Protein AF-0000000075437329 (afdb_homodimer)

Sequence (362 aa):
MATDFGVIGLGIIGYGIASNLRKKIPASSTLHVLDLDQAIIQRQIAKIAHNYITLANNLVATEGMAIGLKYGIDKKALFKCIREGTANSWVMGLEQPVPGLVPEAPSSNKYKRAFAPALSVKDLTIGIEAAKKVGIAPTAGEAAIKAFREVDADPRTHDLDHTSLWLHVYGNLDEWAQENLMATDFGVIGLGIIGYGIASNLRKKIPASSTLHVLDLDQAIIQRQIAKIAHNYITLANNLVATEGMAIGLKYGIDKKALFKCIREGTANSWVMGLEQPVPGLVPEAPSSNKYKRAFAPALSVKDLTIGIEAAKKVGIAPTAGEAAIKAFREVDADPRTHDLDHTSLWLHVYGNLDEWAQENL

Organism: Fusarium oxysporum f. sp. cubense (strain race 4) (NCBI:txid2502994)

Structure (mmCIF, N/CA/C/O backbone):
data_AF-0000000075437329-model_v1
#
loop_
_entity.id
_entity.type
_entity.pdbx_description
1 polymer 'Putative 3-hydroxyisobutyrate dehydrogenase, mitochondrial'
#
loop_
_atom_site.group_PDB
_atom_site.id
_atom_site.type_symbol
_atom_site.label_atom_id
_atom_site.label_alt_id
_atom_site.label_comp_id
_atom_site.label_asym_id
_atom_site.label_entity_id
_atom_site.label_seq_id
_atom_site.pdbx_PDB_ins_code
_atom_site.Cartn_x
_atom_site.Cartn_y
_atom_site.Cartn_z
_atom_site.occupancy
_atom_site.B_iso_or_equiv
_atom_site.auth_seq_id
_atom_site.auth_comp_id
_atom_site.auth_asym_id
_atom_site.auth_atom_id
_atom_site.pdbx_PDB_model_num
ATOM 1 N N . MET A 1 1 ? 30.875 10.5 -0.833 1 20.05 1 MET A N 1
ATOM 2 C CA . MET A 1 1 ? 30.641 10.969 0.531 1 20.05 1 MET A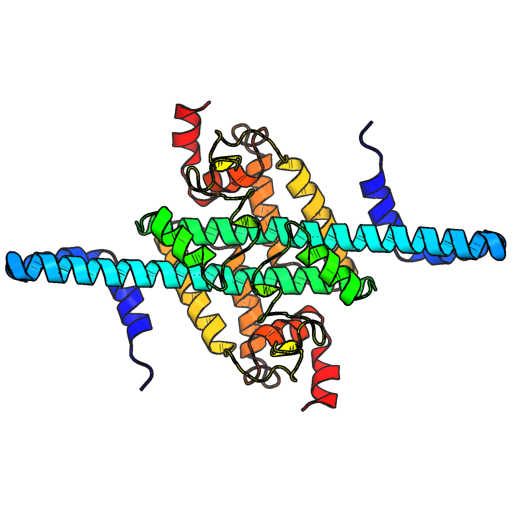 CA 1
ATOM 3 C C . MET A 1 1 ? 29.156 11.258 0.761 1 20.05 1 MET A C 1
ATOM 5 O O . MET A 1 1 ? 28.594 12.18 0.17 1 20.05 1 MET A O 1
ATOM 9 N N . ALA A 1 2 ? 28.328 10.344 0.72 1 25.73 2 ALA A N 1
ATOM 10 C CA . ALA A 1 2 ? 26.891 10.188 0.897 1 25.73 2 ALA A CA 1
ATOM 11 C C . ALA A 1 2 ? 26.406 10.945 2.127 1 25.73 2 ALA A C 1
ATOM 13 O O . ALA A 1 2 ? 26.75 10.602 3.258 1 25.73 2 ALA A O 1
ATOM 14 N N . THR A 1 3 ? 26.406 12.297 2.18 1 27.22 3 THR A N 1
ATOM 15 C CA . THR A 1 3 ? 26.172 13.383 3.125 1 27.22 3 THR A CA 1
ATOM 16 C C . THR A 1 3 ? 25.031 13.039 4.078 1 27.22 3 THR A C 1
ATOM 18 O O . THR A 1 3 ? 24.172 12.219 3.754 1 27.22 3 THR A O 1
ATOM 21 N N . ASP A 1 4 ? 25.172 13.352 5.492 1 28.67 4 ASP A N 1
ATOM 22 C CA . ASP A 1 4 ? 24.516 13.477 6.793 1 28.67 4 ASP A CA 1
ATOM 23 C C . ASP A 1 4 ? 23.109 14.031 6.652 1 28.67 4 ASP A C 1
ATOM 25 O O . ASP A 1 4 ? 22.578 14.641 7.59 1 28.67 4 ASP A O 1
ATOM 29 N N . PHE A 1 5 ? 22.688 14.25 5.508 1 31.58 5 PHE A N 1
ATOM 30 C CA . PHE A 1 5 ? 21.391 14.883 5.328 1 31.58 5 PHE A CA 1
ATOM 31 C C . PHE A 1 5 ? 20.281 14.039 5.945 1 31.58 5 PHE A C 1
ATOM 33 O O . PHE A 1 5 ? 19.172 14.531 6.188 1 31.58 5 PHE A O 1
ATOM 40 N N . GLY A 1 6 ? 20.438 12.781 6.09 1 35.16 6 GLY A N 1
ATOM 41 C CA . GLY A 1 6 ? 19.406 11.953 6.699 1 35.16 6 GLY A CA 1
ATOM 42 C C . GLY A 1 6 ? 19.141 12.312 8.148 1 35.16 6 GLY A C 1
ATOM 43 O O . GLY A 1 6 ? 17.984 12.414 8.562 1 35.16 6 GLY A O 1
ATOM 44 N N . VAL A 1 7 ? 20.219 12.367 9.008 1 35.34 7 VAL A N 1
ATOM 45 C CA . VAL A 1 7 ? 20.188 12.758 10.414 1 35.34 7 VAL A CA 1
ATOM 46 C C . VAL A 1 7 ? 19.844 14.242 10.531 1 35.34 7 VAL A C 1
ATOM 48 O O . VAL A 1 7 ? 19.078 14.641 11.414 1 35.34 7 VAL A O 1
ATOM 51 N N . ILE A 1 8 ? 20.453 15.055 9.703 1 34.72 8 ILE A N 1
ATOM 52 C CA . ILE A 1 8 ? 20.234 16.5 9.75 1 34.72 8 ILE A CA 1
ATOM 53 C C . ILE A 1 8 ? 18.766 16.797 9.398 1 34.72 8 ILE A C 1
ATOM 55 O O . ILE A 1 8 ? 18.125 17.625 10.047 1 34.72 8 ILE A O 1
ATOM 59 N N . GLY A 1 9 ? 18.281 16.062 8.461 1 37.78 9 GLY A N 1
ATOM 60 C CA . GLY A 1 9 ? 16.922 16.312 8.031 1 37.78 9 GLY A CA 1
ATOM 61 C C . GLY A 1 9 ? 15.891 15.961 9.094 1 37.78 9 GLY A C 1
ATOM 62 O O . GLY A 1 9 ? 14.953 16.719 9.328 1 37.78 9 GLY A O 1
ATOM 63 N N . LEU A 1 10 ? 16.062 14.703 9.648 1 42.12 10 LEU A N 1
ATOM 64 C CA . LEU A 1 10 ? 15.188 14.414 10.781 1 42.12 10 LEU A CA 1
ATOM 65 C C . LEU A 1 10 ? 15.477 15.352 11.953 1 42.12 10 LEU A C 1
ATOM 67 O O . LEU A 1 10 ? 14.562 15.719 12.695 1 42.12 10 LEU A O 1
ATOM 71 N N . GLY A 1 11 ? 16.672 15.609 12.281 1 38.38 11 GLY A N 1
ATOM 72 C CA . GLY A 1 11 ? 17.031 16.641 13.242 1 38.38 11 GLY A CA 1
ATOM 73 C C . GLY A 1 11 ? 16.438 18 12.922 1 38.38 11 GLY A C 1
ATOM 74 O O . GLY A 1 11 ? 15.984 18.703 13.812 1 38.38 11 GLY A O 1
ATOM 75 N N . ILE A 1 12 ? 16.516 18.391 11.719 1 40 12 ILE A N 1
ATOM 76 C CA . ILE A 1 12 ? 15.938 19.672 11.305 1 40 12 ILE A CA 1
ATOM 77 C C . ILE A 1 12 ? 14.414 19.609 11.359 1 40 12 ILE A C 1
ATOM 79 O O . ILE A 1 12 ? 13.75 20.578 11.719 1 40 12 ILE A O 1
ATOM 83 N N . ILE A 1 13 ? 13.828 18.562 10.867 1 40.16 13 ILE A N 1
ATOM 84 C CA . ILE A 1 13 ? 12.383 18.438 10.977 1 40.16 13 ILE A CA 1
ATOM 85 C C . ILE A 1 13 ? 11.977 18.406 12.453 1 40.16 13 ILE A C 1
ATOM 87 O O . ILE A 1 13 ? 10.789 18.453 12.773 1 40.16 13 ILE A O 1
ATOM 91 N N . GLY A 1 14 ? 12.773 18 13.328 1 37.19 14 GLY A N 1
ATOM 92 C CA . GLY A 1 14 ? 12.375 18.281 14.695 1 37.19 14 GLY A CA 1
ATOM 93 C C . GLY A 1 14 ? 12.055 19.75 14.93 1 37.19 14 GLY A C 1
ATOM 94 O O . GLY A 1 14 ? 12.5 20.625 14.18 1 37.19 14 GLY A O 1
ATOM 95 N N . TYR A 1 15 ? 11.078 20.094 15.836 1 35.06 15 TYR A N 1
ATOM 96 C CA . TYR A 1 15 ? 10.461 21.359 16.203 1 35.06 15 TYR A CA 1
ATOM 97 C C . TYR A 1 15 ? 11.484 22.484 16.188 1 35.06 15 TYR A C 1
ATOM 99 O O . TYR A 1 15 ? 11.203 23.578 15.703 1 35.06 15 TYR A O 1
ATOM 107 N N . GLY A 1 16 ? 12.398 22.359 17.109 1 34.28 16 GLY A N 1
ATOM 108 C CA . GLY A 1 16 ? 12.992 23.5 17.797 1 34.28 16 GLY A CA 1
ATOM 109 C C . GLY A 1 16 ? 13.93 24.297 16.906 1 34.28 16 GLY A C 1
ATOM 110 O O . GLY A 1 16 ? 14.453 25.328 17.328 1 34.28 16 GLY A O 1
ATOM 111 N N . ILE A 1 17 ? 14.422 23.688 15.93 1 38.78 17 ILE A N 1
ATOM 112 C CA . ILE A 1 17 ? 15.484 24.484 15.344 1 38.78 17 ILE A CA 1
ATOM 113 C C . ILE A 1 17 ? 14.875 25.594 14.492 1 38.78 17 ILE A C 1
ATOM 115 O O . ILE A 1 17 ? 15.43 26.703 14.414 1 38.78 17 ILE A O 1
ATOM 119 N N . ALA A 1 18 ? 13.805 25.328 13.875 1 38.81 18 ALA A N 1
ATOM 120 C CA . ALA A 1 18 ? 13.281 26.469 13.117 1 38.81 18 ALA A CA 1
ATOM 121 C C . ALA A 1 18 ? 13.016 27.656 14.031 1 38.81 18 ALA A C 1
ATOM 123 O O . ALA A 1 18 ? 13.25 28.797 13.648 1 38.81 18 ALA A O 1
ATOM 124 N N . SER A 1 19 ? 12.531 27.328 15.219 1 39.53 19 SER A N 1
ATOM 125 C CA . SER A 1 19 ? 12.305 28.469 16.109 1 39.53 19 SER A CA 1
ATOM 126 C C . SER A 1 19 ? 13.617 29.141 16.5 1 39.53 19 SER A C 1
ATOM 128 O O . SER A 1 19 ? 13.68 30.359 16.609 1 39.53 19 SER A O 1
ATOM 130 N N . ASN A 1 20 ? 14.562 28.281 16.75 1 39.16 20 ASN A N 1
ATOM 131 C CA . ASN A 1 20 ? 15.766 28.891 17.297 1 39.16 20 ASN A CA 1
ATOM 132 C C . ASN A 1 20 ? 16.578 29.594 16.203 1 39.16 20 ASN A C 1
ATOM 134 O O . ASN A 1 20 ? 17.359 30.5 16.5 1 39.16 20 ASN A O 1
ATOM 138 N N . LEU A 1 21 ? 16.469 29.109 15.023 1 40.34 21 LEU A N 1
ATOM 139 C CA . LEU A 1 21 ? 17.281 29.75 13.984 1 40.34 21 LEU A CA 1
ATOM 140 C C . LEU A 1 21 ? 16.688 31.109 13.602 1 40.34 21 LEU A C 1
ATOM 142 O O . LEU A 1 21 ? 17.391 31.969 13.062 1 40.34 21 LEU A O 1
ATOM 146 N N . ARG A 1 22 ? 15.414 31.266 13.812 1 41.28 22 ARG A N 1
ATOM 147 C CA . ARG A 1 22 ? 14.852 32.594 13.523 1 41.28 22 ARG A CA 1
ATOM 148 C C . ARG A 1 22 ? 15.531 33.656 14.352 1 41.28 22 ARG A C 1
ATOM 150 O O . ARG A 1 22 ? 15.484 34.844 14.008 1 41.28 22 ARG A O 1
ATOM 157 N N . LYS A 1 23 ? 15.914 33.25 15.508 1 40.78 23 LYS A N 1
ATOM 158 C CA . LYS A 1 23 ? 16.312 34.344 16.375 1 40.78 23 LYS A CA 1
ATOM 159 C C . LYS A 1 23 ? 17.625 34.969 15.914 1 40.78 23 LYS A C 1
ATOM 161 O O . LYS A 1 23 ? 17.969 36.062 16.344 1 40.78 23 LYS A O 1
ATOM 166 N N . LYS A 1 24 ? 18.531 34.219 15.344 1 41.09 24 LYS A N 1
ATOM 167 C CA . LYS A 1 24 ? 19.859 34.844 15.32 1 41.09 24 LYS A CA 1
ATOM 168 C C . LYS A 1 24 ? 20.125 35.5 13.969 1 41.09 24 LYS A C 1
ATOM 170 O O . LYS A 1 24 ? 21.188 36.062 13.758 1 41.09 24 LYS A O 1
ATOM 175 N N . ILE A 1 25 ? 19.344 35.156 12.844 1 43.28 25 ILE A N 1
ATOM 176 C CA . ILE A 1 25 ? 19.844 35.75 11.609 1 43.28 25 ILE A CA 1
ATOM 177 C C . ILE A 1 25 ? 19.219 37.125 11.414 1 43.28 25 ILE A C 1
ATOM 179 O O . ILE A 1 25 ? 18.016 37.312 11.664 1 43.28 25 ILE A O 1
ATOM 183 N N . PRO A 1 26 ? 19.875 38.094 11.055 1 45.03 26 PRO A N 1
ATOM 184 C CA . PRO A 1 26 ? 19.344 39.406 10.75 1 45.03 26 PRO A CA 1
ATOM 185 C C . PRO A 1 26 ? 18.141 39.375 9.805 1 45.03 26 PRO A C 1
ATOM 187 O O . PRO A 1 26 ? 18.047 38.469 8.984 1 45.03 26 PRO A O 1
ATOM 190 N N . ALA A 1 27 ? 17.188 40.344 9.938 1 45.75 27 ALA A N 1
ATOM 191 C CA . ALA A 1 27 ? 15.812 40.406 9.484 1 45.75 27 ALA A CA 1
ATOM 192 C C . ALA A 1 27 ? 15.703 40.062 7.996 1 45.75 27 ALA A C 1
ATOM 194 O O . ALA A 1 27 ? 14.828 39.281 7.59 1 45.75 27 ALA A O 1
ATOM 195 N N . SER A 1 28 ? 16.359 40.75 7.062 1 49.06 28 SER A N 1
ATOM 196 C CA . SER A 1 28 ? 16.203 40.625 5.621 1 49.06 28 SER A CA 1
ATOM 197 C C . SER A 1 28 ? 16.688 39.25 5.137 1 49.06 28 SER A C 1
ATOM 199 O O . SER A 1 28 ? 16.047 38.625 4.301 1 49.06 28 SER A O 1
ATOM 201 N N . SER A 1 29 ? 17.891 38.969 5.438 1 44.31 29 SER A N 1
ATOM 202 C CA . SER A 1 29 ? 18.5 37.688 5.09 1 44.31 29 SER A CA 1
ATOM 203 C C . SER A 1 29 ? 17.812 36.531 5.82 1 44.31 29 SER A C 1
ATOM 205 O O . SER A 1 29 ? 17.75 35.406 5.309 1 44.31 29 SER A O 1
ATOM 207 N N . THR A 1 30 ? 17.203 36.969 6.883 1 43.59 30 THR A N 1
ATOM 208 C CA . THR A 1 30 ? 16.562 36 7.762 1 43.59 30 THR A CA 1
ATOM 209 C C . THR A 1 30 ? 15.305 35.438 7.117 1 43.59 30 THR A C 1
ATOM 211 O O . THR A 1 30 ? 15.062 34.219 7.176 1 43.59 30 THR A O 1
ATOM 214 N N . LEU A 1 31 ? 14.672 36.406 6.43 1 45.12 31 LEU A N 1
ATOM 215 C CA . LEU A 1 31 ? 13.422 35.938 5.832 1 45.12 31 LEU A CA 1
ATOM 216 C C . LEU A 1 31 ? 13.695 34.938 4.719 1 45.12 31 LEU A C 1
ATOM 218 O O . LEU A 1 31 ? 13 33.938 4.605 1 45.12 31 LEU A O 1
ATOM 222 N N . HIS A 1 32 ? 14.727 35.312 3.934 1 49.5 32 HIS A N 1
ATOM 223 C CA . HIS A 1 32 ? 15.055 34.406 2.82 1 49.5 32 HIS A CA 1
ATOM 224 C C . HIS A 1 32 ? 15.617 33.094 3.316 1 49.5 32 HIS A C 1
ATOM 226 O O . HIS A 1 32 ? 15.297 32.031 2.77 1 49.5 32 HIS A O 1
ATOM 232 N N . VAL A 1 33 ? 16.438 33.219 4.332 1 46.97 33 VAL A N 1
ATOM 233 C CA . VAL A 1 33 ? 17.031 32 4.895 1 46.97 33 VAL A CA 1
ATOM 234 C C . VAL A 1 33 ? 15.953 31.156 5.578 1 46.97 33 VAL A C 1
ATOM 236 O O . VAL A 1 33 ? 15.938 29.938 5.441 1 46.97 33 VAL A O 1
ATOM 239 N N . LEU A 1 34 ? 15.016 31.906 6.137 1 49.25 34 LEU A N 1
ATOM 240 C CA . LEU A 1 34 ? 13.906 31.219 6.777 1 49.25 34 LEU A CA 1
ATOM 241 C C . LEU A 1 34 ? 13.023 30.531 5.738 1 49.25 34 LEU A C 1
ATOM 243 O O . LEU A 1 34 ? 12.555 29.406 5.957 1 49.25 34 LEU A O 1
ATOM 247 N N . ASP A 1 35 ? 12.898 31.281 4.672 1 58.06 35 ASP A N 1
ATOM 248 C CA . ASP A 1 35 ? 12.094 30.719 3.59 1 58.06 35 ASP A CA 1
ATOM 249 C C . ASP A 1 35 ? 12.789 29.516 2.951 1 58.06 35 ASP A C 1
ATOM 251 O O . ASP A 1 35 ? 12.148 28.516 2.631 1 58.06 35 ASP A O 1
ATOM 255 N N . LEU A 1 36 ? 14.125 29.688 2.766 1 58.5 36 LEU A N 1
ATOM 256 C CA . LEU A 1 36 ? 14.891 28.578 2.197 1 58.5 36 LEU A CA 1
ATOM 257 C C . LEU A 1 36 ? 14.883 27.375 3.133 1 58.5 36 LEU A C 1
ATOM 259 O O . LEU A 1 36 ? 14.734 26.234 2.686 1 58.5 36 LEU A O 1
ATOM 263 N N . ASP A 1 37 ? 14.953 27.75 4.316 1 71.12 37 ASP A N 1
ATOM 264 C CA . ASP A 1 37 ? 14.961 26.672 5.312 1 71.12 37 ASP A CA 1
ATOM 265 C C . ASP A 1 37 ? 13.609 25.969 5.363 1 71.12 37 ASP A C 1
ATOM 267 O O . ASP A 1 37 ? 13.547 24.734 5.445 1 71.12 37 ASP A O 1
ATOM 271 N N . GLN A 1 38 ? 12.633 26.859 5.152 1 75.62 38 GLN A N 1
ATOM 272 C CA . GLN A 1 38 ? 11.297 26.266 5.188 1 75.62 38 GLN A CA 1
ATOM 273 C C . GLN A 1 38 ? 11.055 25.375 3.973 1 75.62 38 GLN A C 1
ATOM 275 O O . GLN A 1 38 ? 10.422 24.328 4.086 1 75.62 38 GLN A O 1
ATOM 280 N N . ALA A 1 39 ? 11.586 25.797 2.9 1 80.62 39 ALA A N 1
ATOM 281 C CA . ALA A 1 39 ? 11.438 25.016 1.674 1 80.62 39 ALA A CA 1
ATOM 282 C C . ALA A 1 39 ? 12.18 23.688 1.774 1 80.62 39 ALA A C 1
ATOM 284 O O . ALA A 1 39 ? 11.688 22.656 1.32 1 80.62 39 ALA A O 1
ATOM 285 N N . ILE A 1 40 ? 13.32 23.766 2.361 1 83 40 ILE A N 1
ATOM 286 C CA . ILE A 1 40 ? 14.125 22.562 2.52 1 83 40 ILE A CA 1
ATOM 287 C C . ILE A 1 40 ? 13.43 21.594 3.477 1 83 40 ILE A C 1
ATOM 289 O O . ILE A 1 40 ? 13.391 20.391 3.225 1 83 40 ILE A O 1
ATOM 293 N N . ILE A 1 41 ? 12.859 22.141 4.484 1 84 41 ILE A N 1
ATOM 294 C CA . ILE A 1 41 ? 12.156 21.328 5.457 1 84 41 ILE A CA 1
ATOM 295 C C . ILE A 1 41 ? 10.945 20.656 4.801 1 84 41 ILE A C 1
ATOM 297 O O . ILE A 1 41 ? 10.734 19.453 4.957 1 84 41 ILE A O 1
ATOM 301 N N . GLN A 1 42 ? 10.25 21.406 4.055 1 89.06 42 GLN A N 1
ATOM 302 C CA . GLN A 1 42 ? 9.062 20.875 3.383 1 89.06 42 GLN A CA 1
ATOM 303 C C . GLN A 1 42 ? 9.438 19.797 2.383 1 89.06 42 GLN A C 1
ATOM 305 O O . GLN A 1 42 ? 8.719 18.797 2.242 1 89.06 42 GLN A O 1
ATOM 310 N N . ARG A 1 43 ? 10.508 19.984 1.771 1 90.5 43 ARG A N 1
ATOM 311 C CA . ARG A 1 43 ? 10.977 19 0.817 1 90.5 43 ARG A CA 1
ATOM 312 C C . ARG A 1 43 ? 11.359 17.703 1.525 1 90.5 43 ARG A C 1
ATOM 314 O O . ARG A 1 43 ? 11.109 16.609 1.011 1 90.5 43 ARG A O 1
ATOM 321 N N . GLN A 1 44 ? 11.953 17.844 2.648 1 93.31 44 GLN A N 1
ATOM 322 C CA . GLN A 1 44 ? 12.352 16.672 3.414 1 93.31 44 GLN A CA 1
ATOM 323 C C . GLN A 1 44 ? 11.125 15.906 3.908 1 93.31 44 GLN A C 1
ATOM 325 O O . GLN A 1 44 ? 11.109 14.672 3.877 1 93.31 44 GLN A O 1
ATOM 330 N N . ILE A 1 45 ? 10.164 16.609 4.332 1 94.75 45 ILE A N 1
ATOM 331 C CA . ILE A 1 45 ? 8.93 15.992 4.809 1 94.75 45 ILE A CA 1
ATOM 332 C C . ILE A 1 45 ? 8.242 15.258 3.66 1 94.75 45 ILE A C 1
ATOM 334 O O . ILE A 1 45 ? 7.766 14.133 3.83 1 94.75 45 ILE A O 1
ATOM 338 N N . ALA A 1 46 ? 8.234 15.922 2.535 1 96.88 46 ALA A N 1
ATOM 339 C CA . ALA A 1 46 ? 7.621 15.305 1.364 1 96.88 46 ALA A CA 1
ATOM 340 C C . ALA A 1 46 ? 8.336 14.008 0.988 1 96.88 46 ALA A C 1
ATOM 342 O O . ALA A 1 46 ? 7.695 13.016 0.637 1 96.88 46 ALA A O 1
ATOM 343 N N . LYS A 1 47 ? 9.625 14.078 1.105 1 96.81 47 LYS A N 1
ATOM 344 C CA . LYS A 1 47 ? 10.422 12.898 0.771 1 96.81 47 LYS A CA 1
ATOM 345 C C . LYS A 1 47 ? 10.148 11.758 1.748 1 96.81 47 LYS A C 1
ATOM 347 O O . LYS A 1 47 ? 10.047 10.602 1.343 1 96.81 47 LYS A O 1
ATOM 352 N N . ILE A 1 48 ? 10.062 12.062 2.982 1 97.81 48 ILE A N 1
ATOM 353 C CA . ILE A 1 48 ? 9.797 11.062 4.012 1 97.81 48 ILE A CA 1
ATOM 354 C C . ILE A 1 48 ? 8.453 10.391 3.742 1 97.81 48 ILE A C 1
ATOM 356 O O . ILE A 1 48 ? 8.359 9.156 3.717 1 97.81 48 ILE A O 1
ATOM 360 N N . ALA A 1 49 ? 7.438 11.18 3.51 1 98.56 49 ALA A N 1
ATOM 361 C CA . ALA A 1 49 ? 6.113 10.641 3.215 1 98.56 49 ALA A CA 1
ATOM 362 C C . ALA A 1 49 ? 6.125 9.828 1.926 1 98.56 49 ALA A C 1
ATOM 364 O O . ALA A 1 49 ? 5.551 8.734 1.87 1 98.56 49 ALA A O 1
ATOM 365 N N . HIS A 1 50 ? 6.809 10.367 0.952 1 98.38 50 HIS A N 1
ATOM 366 C CA . HIS A 1 50 ? 6.902 9.719 -0.351 1 98.38 50 HIS A CA 1
ATOM 367 C C . HIS A 1 50 ? 7.547 8.344 -0.235 1 98.38 50 HIS A C 1
ATOM 369 O O . HIS A 1 50 ? 7 7.352 -0.725 1 98.38 50 HIS A O 1
ATOM 375 N N . ASN A 1 51 ? 8.664 8.289 0.439 1 98.44 51 ASN A N 1
ATOM 376 C CA . ASN A 1 51 ? 9.383 7.023 0.564 1 98.44 51 ASN A CA 1
ATOM 377 C C . ASN A 1 51 ? 8.609 6.023 1.419 1 98.44 51 ASN A C 1
ATOM 379 O O . ASN A 1 51 ? 8.617 4.824 1.142 1 98.44 51 ASN A O 1
ATOM 383 N N . TYR A 1 52 ? 7.961 6.535 2.459 1 98.88 52 TYR A N 1
ATOM 384 C CA . TYR A 1 52 ? 7.094 5.699 3.283 1 98.88 52 TYR A CA 1
ATOM 385 C C . TYR A 1 52 ? 6.035 5.008 2.434 1 98.88 52 TYR A C 1
ATOM 387 O O . TYR A 1 52 ? 5.875 3.789 2.504 1 98.88 52 TYR A O 1
ATOM 395 N N . ILE A 1 53 ? 5.375 5.75 1.603 1 98.88 53 ILE A N 1
ATOM 396 C CA . ILE A 1 53 ? 4.285 5.227 0.786 1 98.88 53 ILE A CA 1
ATOM 397 C C . ILE A 1 53 ? 4.836 4.246 -0.245 1 98.88 53 ILE A C 1
ATOM 399 O O . ILE A 1 53 ? 4.285 3.16 -0.437 1 98.88 53 ILE A O 1
ATOM 403 N N . THR A 1 54 ? 5.941 4.605 -0.864 1 98.75 54 THR A N 1
ATOM 404 C CA . THR A 1 54 ? 6.52 3.77 -1.909 1 98.75 54 THR A CA 1
ATOM 405 C C . THR A 1 54 ? 6.859 2.385 -1.366 1 98.75 54 THR A C 1
ATOM 407 O O . THR A 1 54 ? 6.441 1.37 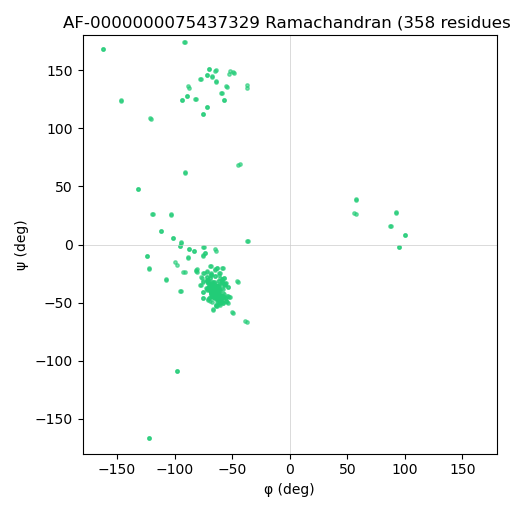-1.928 1 98.75 54 THR A O 1
ATOM 410 N N . LEU A 1 55 ? 7.527 2.348 -0.28 1 98.88 55 LEU A N 1
ATOM 411 C CA . LEU A 1 55 ? 8.055 1.088 0.233 1 98.88 55 LEU A CA 1
ATOM 412 C C . LEU A 1 55 ? 6.941 0.244 0.849 1 98.88 55 LEU A C 1
ATOM 414 O O . LEU A 1 55 ? 6.895 -0.972 0.646 1 98.88 55 LEU A O 1
ATOM 418 N N . ALA A 1 56 ? 6.047 0.897 1.563 1 98.94 56 ALA A N 1
ATOM 419 C CA . ALA A 1 56 ? 4.926 0.148 2.125 1 98.94 56 ALA A CA 1
ATOM 420 C C . ALA A 1 56 ? 4.02 -0.393 1.022 1 98.94 56 ALA A C 1
ATOM 422 O O . ALA A 1 56 ? 3.51 -1.511 1.123 1 98.94 56 ALA A O 1
ATOM 423 N N . ASN A 1 57 ? 3.846 0.356 -0.006 1 98.81 57 ASN A N 1
ATOM 424 C CA . ASN A 1 57 ? 3.029 -0.101 -1.126 1 98.81 57 ASN A CA 1
ATOM 425 C C . ASN A 1 57 ? 3.705 -1.239 -1.885 1 98.81 57 ASN A C 1
ATOM 427 O O . ASN A 1 57 ? 3.029 -2.082 -2.479 1 98.81 57 ASN A O 1
ATOM 431 N N . ASN A 1 58 ? 5.008 -1.276 -1.889 1 98.88 58 ASN A N 1
ATOM 432 C CA . ASN A 1 58 ? 5.684 -2.402 -2.527 1 98.88 58 ASN A CA 1
ATOM 433 C C . ASN A 1 58 ? 5.359 -3.719 -1.825 1 98.88 58 ASN A C 1
ATOM 435 O O . ASN A 1 58 ? 5.145 -4.738 -2.48 1 98.88 58 ASN A O 1
ATOM 439 N N . LEU A 1 59 ? 5.328 -3.664 -0.5 1 98.94 59 LEU A N 1
ATOM 440 C CA . LEU A 1 59 ? 4.91 -4.863 0.22 1 98.94 59 LEU A CA 1
ATOM 441 C C . LEU A 1 59 ? 3.488 -5.258 -0.166 1 98.94 59 LEU A C 1
ATOM 443 O O . LEU A 1 59 ? 3.211 -6.438 -0.407 1 98.94 59 LEU A O 1
ATOM 447 N N . VAL A 1 60 ? 2.584 -4.301 -0.242 1 98.94 60 VAL A N 1
ATOM 448 C CA . VAL A 1 60 ? 1.185 -4.531 -0.583 1 98.94 60 VAL A CA 1
ATOM 449 C C . VAL A 1 60 ? 1.091 -5.199 -1.953 1 98.94 60 VAL A C 1
ATOM 451 O O . VAL A 1 60 ? 0.428 -6.227 -2.105 1 98.94 60 VAL A O 1
ATOM 454 N N . ALA A 1 61 ? 1.762 -4.637 -2.918 1 98.88 61 ALA A N 1
ATOM 455 C CA . ALA A 1 61 ? 1.766 -5.168 -4.277 1 98.88 61 ALA A CA 1
ATOM 456 C C . ALA A 1 61 ? 2.334 -6.582 -4.312 1 98.88 61 ALA A C 1
ATOM 458 O O . ALA A 1 61 ? 1.783 -7.461 -4.98 1 98.88 61 ALA A O 1
ATOM 459 N N . THR A 1 62 ? 3.404 -6.773 -3.592 1 98.94 62 THR A N 1
ATOM 460 C CA . THR A 1 62 ? 4.082 -8.062 -3.564 1 98.94 62 THR A CA 1
ATOM 461 C C . THR A 1 62 ? 3.166 -9.141 -2.99 1 98.94 62 THR A C 1
ATOM 463 O O . THR A 1 62 ? 2.992 -10.203 -3.596 1 98.94 62 THR A O 1
ATOM 466 N N . GLU A 1 63 ? 2.547 -8.844 -1.828 1 98.94 63 GLU A N 1
ATOM 467 C CA . GLU A 1 63 ? 1.636 -9.805 -1.221 1 98.94 63 GLU A CA 1
ATOM 468 C C . GLU A 1 63 ? 0.443 -10.086 -2.131 1 98.94 63 GLU A C 1
ATOM 470 O O . GLU A 1 63 ? 0.069 -11.242 -2.332 1 98.94 63 GLU A O 1
ATOM 475 N N . GLY A 1 64 ? -0.144 -9.023 -2.693 1 98.88 64 GLY A N 1
ATOM 476 C CA . GLY A 1 64 ? -1.303 -9.203 -3.555 1 98.88 64 GLY A CA 1
ATOM 477 C C . GLY A 1 64 ? -1.014 -10.047 -4.781 1 98.88 64 GLY A C 1
ATOM 478 O O . GLY A 1 64 ? -1.769 -10.969 -5.098 1 98.88 64 GLY A O 1
ATOM 479 N N . MET A 1 65 ? 0.097 -9.766 -5.449 1 98.88 65 MET A N 1
ATOM 480 C CA . MET A 1 65 ? 0.482 -10.555 -6.617 1 98.88 65 MET A CA 1
ATOM 481 C C . MET A 1 65 ? 0.783 -12 -6.223 1 98.88 65 MET A C 1
ATOM 483 O O . MET A 1 65 ? 0.428 -12.93 -6.945 1 98.88 65 MET A O 1
ATOM 487 N N . ALA A 1 66 ? 1.396 -12.18 -5.098 1 98.88 66 ALA A N 1
ATOM 488 C CA . ALA A 1 66 ? 1.734 -13.523 -4.625 1 98.88 66 ALA A CA 1
ATOM 489 C C . ALA A 1 66 ? 0.475 -14.344 -4.367 1 98.88 66 ALA A C 1
ATOM 491 O O . ALA A 1 66 ? 0.418 -15.523 -4.707 1 98.88 66 ALA A O 1
ATOM 492 N N . ILE A 1 67 ? -0.51 -13.695 -3.729 1 98.56 67 ILE A N 1
ATOM 493 C CA . ILE A 1 67 ? -1.78 -14.367 -3.48 1 98.56 67 ILE A CA 1
ATOM 494 C C . ILE A 1 67 ? -2.342 -14.914 -4.793 1 98.56 67 ILE A C 1
ATOM 496 O O . ILE A 1 67 ? -2.639 -16.109 -4.898 1 98.56 67 ILE A O 1
ATOM 500 N N . GLY A 1 68 ? -2.41 -14.086 -5.824 1 98.12 68 GLY A N 1
ATOM 501 C CA . GLY A 1 68 ? -2.957 -14.508 -7.102 1 98.12 68 GLY A CA 1
ATOM 502 C C . GLY A 1 68 ? -2.158 -15.625 -7.754 1 98.12 68 GLY A C 1
ATOM 503 O O . GLY A 1 68 ? -2.723 -16.625 -8.18 1 98.12 68 GLY A O 1
ATOM 504 N N . LEU A 1 69 ? -0.898 -15.477 -7.762 1 98.25 69 LEU A N 1
ATOM 505 C CA . LEU A 1 69 ? -0.044 -16.406 -8.477 1 98.25 69 LEU A CA 1
ATOM 506 C C . LEU A 1 69 ? 0.002 -17.766 -7.77 1 98.25 69 LEU A C 1
ATOM 508 O O . LEU A 1 69 ? 0.115 -18.812 -8.414 1 98.25 69 LEU A O 1
ATOM 512 N N . LYS A 1 70 ? -0.129 -17.719 -6.422 1 98.12 70 LYS A N 1
ATOM 513 C CA . LYS A 1 70 ? -0.139 -18.984 -5.684 1 98.12 70 LYS A CA 1
ATOM 514 C C . LYS A 1 70 ? -1.399 -19.781 -5.988 1 98.12 70 LYS A C 1
ATOM 516 O O . LYS A 1 70 ? -1.393 -21.016 -5.906 1 98.12 70 LYS A O 1
ATOM 521 N N . TYR A 1 71 ? -2.416 -19.094 -6.355 1 95.56 71 TYR A N 1
ATOM 522 C CA . TYR A 1 71 ? -3.656 -19.766 -6.719 1 95.56 71 TYR A CA 1
ATOM 523 C C . TYR A 1 71 ? -3.652 -20.156 -8.195 1 95.56 71 TYR A C 1
ATOM 525 O O . TYR A 1 71 ? -4.637 -20.703 -8.695 1 95.56 71 TYR A O 1
ATOM 533 N N . GLY A 1 72 ? -2.635 -19.797 -8.953 1 94.38 72 GLY A N 1
ATOM 534 C CA . GLY A 1 72 ? -2.408 -20.375 -10.266 1 94.38 72 GLY A CA 1
ATOM 535 C C . GLY A 1 72 ? -2.877 -19.484 -11.398 1 94.38 72 GLY A C 1
ATOM 536 O O . GLY A 1 72 ? -2.883 -19.891 -12.562 1 94.38 72 GLY A O 1
ATOM 537 N N . ILE A 1 73 ? -3.229 -18.359 -11.078 1 95.12 73 ILE A N 1
ATOM 538 C CA . ILE A 1 73 ? -3.635 -17.453 -12.156 1 95.12 73 ILE A CA 1
ATOM 539 C C . ILE A 1 73 ? -2.428 -17.109 -13.016 1 95.12 73 ILE A C 1
ATOM 541 O O . ILE A 1 73 ? -1.304 -17.016 -12.516 1 95.12 73 ILE A O 1
ATOM 545 N N . ASP A 1 74 ? -2.699 -16.969 -14.336 1 95.56 74 ASP A N 1
ATOM 546 C CA . ASP A 1 74 ? -1.652 -16.5 -15.234 1 95.56 74 ASP A CA 1
ATOM 547 C C . ASP A 1 74 ? -1.146 -15.125 -14.82 1 95.56 74 ASP A C 1
ATOM 549 O O . ASP A 1 74 ? -1.94 -14.211 -14.578 1 95.56 74 ASP A O 1
ATOM 553 N N . LYS A 1 75 ? 0.168 -14.938 -14.719 1 97.69 75 LYS A N 1
ATOM 554 C CA . LYS A 1 75 ? 0.72 -13.703 -14.164 1 97.69 75 LYS A CA 1
ATOM 555 C C . LYS A 1 75 ? 0.411 -12.508 -15.062 1 97.69 75 LYS A C 1
ATOM 557 O O . LYS A 1 75 ? 0.18 -11.398 -14.57 1 97.69 75 LYS A O 1
ATOM 562 N N . LYS A 1 76 ? 0.333 -12.719 -16.406 1 97.75 76 LYS A N 1
ATOM 563 C CA . LYS A 1 76 ? 0.014 -11.617 -17.312 1 97.75 76 LYS A CA 1
ATOM 564 C C . LYS A 1 76 ? -1.449 -11.211 -17.188 1 97.75 76 LYS A C 1
ATOM 566 O O . LYS A 1 76 ? -1.775 -10.023 -17.266 1 97.75 76 LYS A O 1
ATOM 571 N N . ALA A 1 77 ? -2.277 -12.172 -17.031 1 96.44 77 ALA A N 1
ATOM 572 C CA . ALA A 1 77 ? -3.697 -11.883 -16.828 1 96.44 77 ALA A CA 1
ATOM 573 C C . ALA A 1 77 ? -3.932 -11.125 -15.531 1 96.44 77 ALA A C 1
ATOM 575 O O . ALA A 1 77 ? -4.699 -10.164 -15.492 1 96.44 77 ALA A O 1
ATOM 576 N N . LEU A 1 78 ? -3.293 -11.555 -14.469 1 97.88 78 LEU A N 1
ATOM 577 C CA . LEU A 1 78 ? -3.418 -10.859 -13.195 1 97.88 78 LEU A CA 1
ATOM 578 C C . LEU A 1 78 ? -2.883 -9.438 -13.297 1 97.88 78 LEU A C 1
ATOM 580 O O . LEU A 1 78 ? -3.521 -8.492 -12.828 1 97.88 78 LEU A O 1
ATOM 584 N N . PHE A 1 79 ? -1.749 -9.375 -13.93 1 98.69 79 PHE A N 1
ATOM 585 C CA . PHE A 1 79 ? -1.112 -8.078 -14.102 1 98.69 79 PHE A CA 1
ATOM 586 C C . PHE A 1 79 ? -2.033 -7.117 -14.852 1 98.69 79 PHE A C 1
ATOM 588 O O . PHE A 1 79 ? -2.182 -5.961 -14.461 1 98.69 79 PHE A O 1
ATOM 595 N N . LYS A 1 80 ? -2.635 -7.574 -15.883 1 97.5 80 LYS A N 1
ATOM 596 C CA . LYS A 1 80 ? -3.572 -6.762 -16.656 1 97.5 80 LYS A CA 1
ATOM 597 C C . LYS A 1 80 ? -4.75 -6.316 -15.797 1 97.5 80 LYS A C 1
ATOM 599 O O . LYS A 1 80 ? -5.148 -5.148 -15.836 1 97.5 80 LYS A O 1
ATOM 604 N N . CYS A 1 81 ? -5.301 -7.23 -15.055 1 97.25 81 CYS A N 1
ATOM 605 C CA . CYS A 1 81 ? -6.418 -6.918 -14.164 1 97.25 81 CYS A CA 1
ATOM 606 C C . CYS A 1 81 ? -6.035 -5.824 -13.172 1 97.25 81 CYS A C 1
ATOM 608 O O . CYS A 1 81 ? -6.793 -4.879 -12.961 1 97.25 81 CYS A O 1
ATOM 610 N N . ILE A 1 82 ? -4.867 -5.934 -12.578 1 98 82 ILE A N 1
ATOM 611 C CA . ILE A 1 82 ? -4.383 -4.988 -11.578 1 98 82 ILE A CA 1
ATOM 612 C C . ILE A 1 82 ? -4.168 -3.621 -12.219 1 98 82 ILE A C 1
ATOM 614 O O . ILE A 1 82 ? -4.633 -2.605 -11.703 1 98 82 ILE A O 1
ATOM 618 N N . ARG A 1 83 ? -3.543 -3.594 -13.352 1 96.75 83 ARG A N 1
ATOM 619 C CA . ARG A 1 83 ? -3.156 -2.348 -14 1 96.75 83 ARG A CA 1
ATOM 620 C C . ARG A 1 83 ? -4.383 -1.584 -14.492 1 96.75 83 ARG A C 1
ATOM 622 O O . ARG A 1 83 ? -4.363 -0.354 -14.57 1 96.75 83 ARG A O 1
ATOM 629 N N . GLU A 1 84 ? -5.449 -2.264 -14.734 1 96.19 84 GLU A N 1
ATOM 630 C CA . GLU A 1 84 ? -6.648 -1.636 -15.281 1 96.19 84 GLU A CA 1
ATOM 631 C C . GLU A 1 84 ? -7.629 -1.257 -14.18 1 96.19 84 GLU A C 1
ATOM 633 O O . GLU A 1 84 ? -8.672 -0.651 -14.445 1 96.19 84 GLU A O 1
ATOM 638 N N . GLY A 1 85 ? -7.254 -1.568 -12.953 1 95.81 85 GLY A N 1
ATOM 639 C CA . GLY A 1 85 ? -8.172 -1.327 -11.852 1 95.81 85 GLY A CA 1
ATOM 640 C C . GLY A 1 85 ? -7.594 -0.409 -10.789 1 95.81 85 GLY A C 1
ATOM 641 O O . GLY A 1 85 ? -6.559 0.222 -11 1 95.81 85 GLY A O 1
ATOM 642 N N . THR A 1 86 ? -8.305 -0.393 -9.602 1 96.5 86 THR A N 1
ATOM 643 C CA . THR A 1 86 ? -7.965 0.513 -8.508 1 96.5 86 THR A CA 1
ATOM 644 C C . THR A 1 86 ? -6.719 0.031 -7.773 1 96.5 86 THR A C 1
ATOM 646 O O . THR A 1 86 ? -6.133 0.773 -6.98 1 96.5 86 THR A O 1
ATOM 649 N N . ALA A 1 87 ? -6.305 -1.154 -8.102 1 98 87 ALA A N 1
ATOM 650 C CA . ALA A 1 87 ? -5.121 -1.712 -7.457 1 98 87 ALA A CA 1
ATOM 651 C C . ALA A 1 87 ? -3.844 -1.219 -8.133 1 98 87 ALA A C 1
ATOM 653 O O . ALA A 1 87 ? -2.738 -1.459 -7.637 1 98 87 ALA A O 1
ATOM 654 N N . ASN A 1 88 ? -4 -0.477 -9.234 1 97.75 88 ASN A N 1
ATOM 655 C CA . ASN A 1 88 ? -2.828 -0.029 -9.977 1 97.75 88 ASN A CA 1
ATOM 656 C C . ASN A 1 88 ? -2.049 1.035 -9.211 1 97.75 88 ASN A C 1
ATOM 658 O O . ASN A 1 88 ? -2.627 1.791 -8.43 1 97.75 88 ASN A O 1
ATOM 662 N N . SER A 1 89 ? -0.753 1.062 -9.461 1 98.06 89 SER A N 1
ATOM 663 C CA . SER A 1 89 ? 0.169 2.029 -8.875 1 98.06 8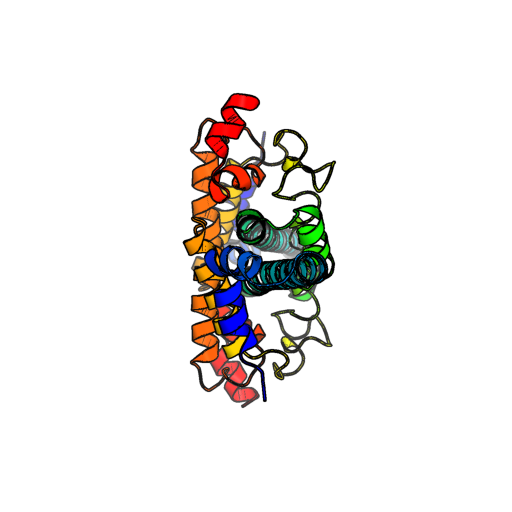9 SER A CA 1
ATOM 664 C C . SER A 1 89 ? 1.473 2.098 -9.664 1 98.06 89 SER A C 1
ATOM 666 O O . SER A 1 89 ? 1.709 1.276 -10.555 1 98.06 89 SER A O 1
ATOM 668 N N . TRP A 1 90 ? 2.227 3.078 -9.367 1 96.5 90 TRP A N 1
ATOM 669 C CA . TRP A 1 90 ? 3.545 3.201 -9.984 1 96.5 90 TRP A CA 1
ATOM 670 C C . TRP A 1 90 ? 4.398 1.973 -9.688 1 96.5 90 TRP A C 1
ATOM 672 O O . TRP A 1 90 ? 5.211 1.559 -10.516 1 96.5 90 TRP A O 1
ATOM 682 N N . VAL A 1 91 ? 4.227 1.341 -8.531 1 96.94 91 VAL A N 1
ATOM 683 C CA . VAL A 1 91 ? 4.984 0.166 -8.109 1 96.94 91 VAL A CA 1
ATOM 684 C C . VAL A 1 91 ? 4.797 -0.961 -9.117 1 96.94 91 VAL A C 1
ATOM 686 O O . VAL A 1 91 ? 5.711 -1.753 -9.352 1 96.94 91 VAL A O 1
ATOM 689 N N . MET A 1 92 ? 3.684 -1.015 -9.781 1 96.44 92 MET A N 1
ATOM 690 C CA . MET A 1 92 ? 3.373 -2.068 -10.742 1 96.44 92 MET A CA 1
ATOM 691 C C . MET A 1 92 ? 4.137 -1.86 -12.039 1 96.44 92 MET A C 1
ATOM 693 O O . MET A 1 92 ? 4.105 -2.715 -12.93 1 96.44 92 MET A O 1
ATOM 697 N N . GLY A 1 93 ? 4.898 -0.797 -12.133 1 95.38 93 GLY A N 1
ATOM 698 C CA . GLY A 1 93 ? 5.789 -0.521 -13.25 1 95.38 93 GLY A CA 1
ATOM 699 C C . GLY A 1 93 ? 7.227 -0.907 -12.977 1 95.38 93 GLY A C 1
ATOM 700 O O . GLY A 1 93 ? 7.523 -2.074 -12.703 1 95.38 93 GLY A O 1
ATOM 701 N N . LEU A 1 94 ? 8.078 0.082 -12.805 1 91.75 94 LEU A N 1
ATOM 702 C CA . LEU A 1 94 ? 9.516 -0.142 -12.695 1 91.75 94 LEU A CA 1
ATOM 703 C C . LEU A 1 94 ? 9.852 -0.854 -11.391 1 91.75 94 LEU A C 1
ATOM 705 O O . LEU A 1 94 ? 10.93 -1.438 -11.258 1 91.75 94 LEU A O 1
ATOM 709 N N . GLU A 1 95 ? 8.945 -0.825 -10.43 1 95.44 95 GLU A N 1
ATOM 710 C CA . GLU A 1 95 ? 9.172 -1.512 -9.164 1 95.44 95 GLU A CA 1
ATOM 711 C C . GLU A 1 95 ? 8.383 -2.816 -9.094 1 95.44 95 GLU A C 1
ATOM 713 O O . GLU A 1 95 ? 8.102 -3.322 -8.008 1 95.44 95 GLU A O 1
ATOM 718 N N . GLN A 1 96 ? 8.094 -3.361 -10.234 1 97.56 96 GLN A N 1
ATOM 719 C CA . GLN A 1 96 ? 7.332 -4.598 -10.359 1 97.56 96 GLN A CA 1
ATOM 720 C C . GLN A 1 96 ? 7.996 -5.738 -9.594 1 97.56 96 GLN A C 1
ATOM 722 O O . GLN A 1 96 ? 9.156 -6.062 -9.844 1 97.56 96 GLN A O 1
ATOM 727 N N . PRO A 1 97 ? 7.168 -6.363 -8.664 1 97.94 97 PRO A N 1
ATOM 728 C CA . PRO A 1 97 ? 7.781 -7.438 -7.879 1 97.94 97 PRO A CA 1
ATOM 729 C C . PRO A 1 97 ? 7.961 -8.727 -8.68 1 97.94 97 PRO A C 1
ATOM 731 O O . PRO A 1 97 ? 8.898 -9.484 -8.438 1 97.94 97 PRO A O 1
ATOM 734 N N . VAL A 1 98 ? 7.117 -9.047 -9.617 1 98.69 98 VAL A N 1
ATOM 735 C CA . VAL A 1 98 ? 7.047 -10.336 -10.305 1 98.69 98 VAL A CA 1
ATOM 736 C C . VAL A 1 98 ? 7.957 -10.312 -11.531 1 98.69 98 VAL A C 1
ATOM 738 O O . VAL A 1 98 ? 7.836 -9.438 -12.391 1 98.69 98 VAL A O 1
ATOM 741 N N . PRO A 1 99 ? 8.836 -11.305 -11.641 1 98.31 99 PRO A N 1
ATOM 742 C CA . PRO A 1 99 ? 9.727 -11.352 -12.805 1 98.31 99 PRO A CA 1
ATOM 743 C C . PRO A 1 99 ? 8.961 -11.539 -14.117 1 98.31 99 PRO A C 1
ATOM 745 O O . PRO A 1 99 ? 7.977 -12.273 -14.164 1 98.31 99 PRO A O 1
ATOM 748 N N . GLY A 1 100 ? 9.422 -10.812 -15.18 1 98.25 100 GLY A N 1
ATOM 749 C CA . GLY A 1 100 ? 8.969 -11.117 -16.531 1 98.25 100 GLY A CA 1
ATOM 750 C C . GLY A 1 100 ? 7.797 -10.266 -16.969 1 98.25 100 GLY A C 1
ATOM 751 O O . GLY A 1 100 ? 7.367 -10.336 -18.125 1 98.25 100 GLY A O 1
ATOM 752 N N . LEU A 1 101 ? 7.312 -9.414 -16.125 1 98.56 101 LEU A N 1
ATOM 753 C CA . LEU A 1 101 ? 6.129 -8.641 -16.469 1 98.56 101 LEU A CA 1
ATOM 754 C C . LEU A 1 101 ? 6.52 -7.277 -17.031 1 98.56 101 LEU A C 1
ATOM 756 O O . LEU A 1 101 ? 5.855 -6.758 -17.922 1 98.56 101 LEU A O 1
ATOM 760 N N . VAL A 1 102 ? 7.516 -6.664 -16.469 1 98.19 102 VAL A N 1
ATOM 761 C CA . VAL A 1 102 ? 8.062 -5.383 -16.891 1 98.19 102 VAL A CA 1
ATOM 762 C C . VAL A 1 102 ? 9.539 -5.547 -17.25 1 98.19 102 VAL A C 1
ATOM 764 O O . VAL A 1 102 ? 10.383 -5.707 -16.375 1 98.19 102 VAL A O 1
ATOM 767 N N . PRO A 1 103 ? 9.812 -5.492 -18.484 1 97.88 103 PRO A N 1
ATOM 768 C CA . PRO A 1 103 ? 11.164 -5.836 -18.953 1 97.88 103 PRO A CA 1
ATOM 769 C C . PRO A 1 103 ? 12.25 -5.016 -18.266 1 97.88 103 PRO A C 1
ATOM 771 O O . PRO A 1 103 ? 13.328 -5.539 -17.969 1 97.88 103 PRO A O 1
ATOM 774 N N . GLU A 1 104 ? 12.031 -3.764 -17.891 1 96.94 104 GLU A N 1
ATOM 775 C CA . GLU A 1 104 ? 13.047 -2.863 -17.359 1 96.94 104 GLU A CA 1
ATOM 776 C C . GLU A 1 104 ? 13.156 -2.996 -15.836 1 96.94 104 GLU A C 1
ATOM 778 O O . GLU A 1 104 ? 14.117 -2.512 -15.234 1 96.94 104 GLU A O 1
ATOM 783 N N . ALA A 1 105 ? 12.211 -3.686 -15.219 1 97.88 105 ALA A N 1
ATOM 784 C CA . ALA A 1 105 ? 12.195 -3.803 -13.766 1 97.88 105 ALA A CA 1
ATOM 785 C C . ALA A 1 105 ? 13.32 -4.711 -13.281 1 97.88 105 ALA A C 1
ATOM 787 O O . ALA A 1 105 ? 13.633 -5.719 -13.922 1 97.88 105 ALA A O 1
ATOM 788 N N . PRO A 1 106 ? 13.898 -4.422 -12.125 1 98.31 106 PRO A N 1
ATOM 789 C CA . PRO A 1 106 ? 14.922 -5.305 -11.555 1 98.31 106 PRO A CA 1
ATOM 790 C C . PRO A 1 106 ? 14.445 -6.75 -11.43 1 98.31 106 PRO A C 1
ATOM 792 O O . PRO A 1 106 ? 15.242 -7.68 -11.609 1 98.31 106 PRO A O 1
ATOM 795 N N . SER A 1 107 ? 13.18 -6.98 -11.109 1 98.38 107 SER A N 1
ATOM 796 C CA . SER A 1 107 ? 12.641 -8.328 -10.977 1 98.38 107 SER A CA 1
ATOM 797 C C . SER A 1 107 ? 12.828 -9.133 -12.258 1 98.38 107 SER A C 1
ATOM 799 O O . SER A 1 107 ? 12.969 -10.359 -12.219 1 98.38 107 SER A O 1
ATOM 801 N N . SER A 1 108 ? 12.859 -8.438 -13.406 1 98.31 108 SER A N 1
ATOM 802 C CA . SER A 1 108 ? 12.992 -9.102 -14.695 1 98.31 108 SER A CA 1
ATOM 803 C C . SER A 1 108 ? 14.453 -9.164 -15.141 1 98.31 108 SER A C 1
ATOM 805 O O . SER A 1 108 ? 14.758 -9.633 -16.234 1 98.31 108 SER A O 1
ATOM 807 N N . ASN A 1 109 ? 15.336 -8.695 -14.344 1 98.12 109 ASN A N 1
ATOM 808 C CA . ASN A 1 109 ? 16.766 -8.656 -14.609 1 98.12 109 ASN A CA 1
ATOM 809 C C . ASN A 1 109 ? 17.578 -9.188 -13.43 1 98.12 109 ASN A C 1
ATOM 811 O O . ASN A 1 109 ? 18.531 -8.555 -12.984 1 98.12 109 ASN A O 1
ATOM 815 N N . LYS A 1 110 ? 17.156 -10.32 -12.938 1 98 110 LYS A N 1
ATOM 816 C CA . LYS A 1 110 ? 17.812 -11.047 -11.844 1 98 110 LYS A CA 1
ATOM 817 C C . LYS A 1 110 ? 17.953 -10.164 -10.609 1 98 110 LYS A C 1
ATOM 819 O O . LYS A 1 110 ? 18.938 -10.25 -9.883 1 98 110 LYS A O 1
ATOM 824 N N . TYR A 1 111 ? 17.062 -9.164 -10.414 1 98.25 111 TYR A N 1
ATOM 825 C CA . TYR A 1 111 ? 17.016 -8.25 -9.281 1 98.25 111 TYR A CA 1
ATOM 826 C C . TYR A 1 111 ? 18.328 -7.492 -9.133 1 98.25 111 TYR A C 1
ATOM 828 O O . TYR A 1 111 ? 18.797 -7.262 -8.016 1 98.25 111 TYR A O 1
ATOM 836 N N . LYS A 1 112 ? 18.844 -7.145 -10.305 1 97.25 112 LYS A N 1
ATOM 837 C CA . LYS A 1 112 ? 20 -6.246 -10.25 1 97.25 112 LYS A CA 1
ATOM 838 C C . LYS A 1 112 ? 19.672 -4.984 -9.453 1 97.25 112 LYS A C 1
ATOM 840 O O . LYS A 1 112 ? 18.641 -4.352 -9.68 1 97.25 112 LYS A O 1
ATOM 845 N N . ARG A 1 113 ? 20.578 -4.582 -8.617 1 93.81 113 ARG A N 1
ATOM 846 C CA . ARG A 1 113 ? 20.281 -3.576 -7.602 1 93.81 113 ARG A CA 1
ATOM 847 C C . ARG A 1 113 ? 20.125 -2.195 -8.227 1 93.81 113 ARG A C 1
ATOM 849 O O . ARG A 1 113 ? 21.047 -1.688 -8.859 1 93.81 113 ARG A O 1
ATOM 856 N N . ALA A 1 114 ? 18.984 -1.682 -8.078 1 91.94 114 ALA A N 1
ATOM 857 C CA . ALA A 1 114 ? 18.719 -0.27 -8.336 1 91.94 114 ALA A CA 1
ATOM 858 C C . ALA A 1 114 ? 18.516 0.5 -7.039 1 91.94 114 ALA A C 1
ATOM 860 O O . ALA A 1 114 ? 18.875 1.674 -6.938 1 91.94 114 ALA A O 1
ATOM 861 N N . PHE A 1 115 ? 18.031 -0.155 -6.098 1 96.69 115 PHE A N 1
ATOM 862 C CA . PHE A 1 115 ? 17.75 0.385 -4.773 1 96.69 115 PHE A CA 1
ATOM 863 C C . PHE A 1 115 ? 17.953 -0.678 -3.701 1 96.69 115 PHE A C 1
ATOM 865 O O . PHE A 1 115 ? 17.281 -1.704 -3.697 1 96.69 115 PHE A O 1
ATOM 872 N N . ALA A 1 116 ? 18.828 -0.355 -2.742 1 96.81 116 ALA A N 1
ATOM 873 C CA . ALA A 1 116 ? 19.281 -1.362 -1.788 1 96.81 116 ALA A CA 1
ATOM 874 C C . ALA A 1 116 ? 18.234 -1.632 -0.723 1 96.81 116 ALA A C 1
ATOM 876 O O . ALA A 1 116 ? 17.562 -0.706 -0.252 1 96.81 116 ALA A O 1
ATOM 877 N N . PRO A 1 117 ? 18.109 -2.928 -0.314 1 98.62 117 PRO A N 1
ATOM 878 C CA . PRO A 1 117 ? 17.234 -3.232 0.823 1 98.62 117 PRO A CA 1
ATOM 879 C C . PRO A 1 117 ? 17.609 -2.441 2.076 1 98.62 117 PRO A C 1
ATOM 881 O O . PRO A 1 117 ? 16.719 -2.027 2.828 1 98.62 117 PRO A O 1
ATOM 884 N N . ALA A 1 118 ? 18.875 -2.182 2.309 1 98.5 118 ALA A N 1
ATOM 885 C CA . ALA A 1 118 ? 19.312 -1.418 3.471 1 98.5 118 ALA A CA 1
ATOM 886 C C . ALA A 1 118 ? 18.75 -0.003 3.447 1 98.5 118 ALA A C 1
ATOM 888 O O . ALA A 1 118 ? 18.422 0.562 4.496 1 98.5 118 ALA A O 1
ATOM 889 N N . LEU A 1 119 ? 18.656 0.582 2.283 1 98.06 119 LEU A N 1
ATOM 890 C CA . LEU A 1 119 ? 18.078 1.919 2.154 1 98.06 119 LEU A CA 1
ATOM 891 C C . LEU A 1 119 ? 16.578 1.894 2.393 1 98.06 119 LEU A C 1
ATOM 893 O O . LEU A 1 119 ? 16.016 2.855 2.918 1 98.06 119 LEU A O 1
ATOM 897 N N . SER A 1 120 ? 15.938 0.766 1.996 1 98.56 120 SER A N 1
ATOM 898 C CA . SER A 1 120 ? 14.516 0.597 2.307 1 98.56 120 SER A CA 1
ATOM 899 C C . SER A 1 120 ? 14.281 0.579 3.814 1 98.56 120 SER A C 1
ATOM 901 O O . SER A 1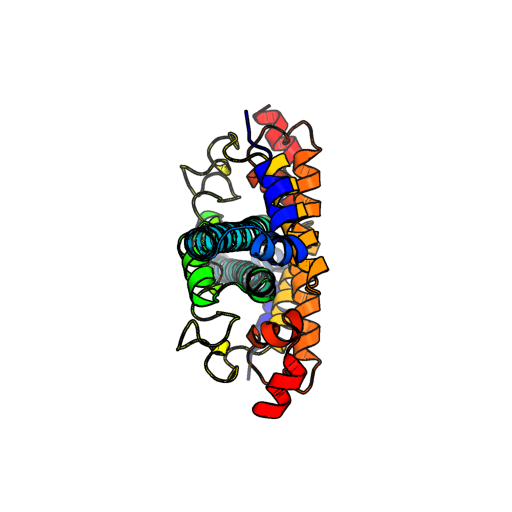 120 ? 13.367 1.238 4.312 1 98.56 120 SER A O 1
ATOM 903 N N . VAL A 1 121 ? 15.133 -0.153 4.508 1 98.81 121 VAL A N 1
ATOM 904 C CA . VAL A 1 121 ? 15.023 -0.235 5.961 1 98.81 121 VAL A CA 1
ATOM 905 C C . VAL A 1 121 ? 15.273 1.141 6.578 1 98.81 121 VAL A C 1
ATOM 907 O O . VAL A 1 121 ? 14.523 1.583 7.449 1 98.81 121 VAL A O 1
ATOM 910 N N . LYS A 1 122 ? 16.219 1.831 6.062 1 98.44 122 LYS A N 1
ATOM 911 C CA . LYS A 1 122 ? 16.547 3.168 6.555 1 98.44 122 LYS A CA 1
ATOM 912 C C . LYS A 1 122 ? 15.375 4.129 6.34 1 98.44 122 LYS A C 1
ATOM 914 O O . LYS A 1 122 ? 14.953 4.824 7.266 1 98.44 122 LYS A O 1
ATOM 919 N N . ASP A 1 123 ? 14.883 4.211 5.133 1 98.44 123 ASP A N 1
ATOM 920 C CA . ASP A 1 123 ? 13.82 5.148 4.789 1 98.44 123 ASP A CA 1
ATOM 921 C C . ASP A 1 123 ? 12.547 4.844 5.574 1 98.44 123 ASP A C 1
ATOM 923 O O . ASP A 1 123 ? 11.859 5.758 6.039 1 98.44 123 ASP A O 1
ATOM 927 N N . LEU A 1 124 ? 12.273 3.568 5.75 1 98.88 124 LEU A N 1
ATOM 928 C CA . LEU A 1 124 ? 11.102 3.203 6.531 1 98.88 124 LEU A CA 1
ATOM 929 C C . LEU A 1 124 ? 11.305 3.527 8.008 1 98.88 124 LEU A C 1
ATOM 931 O O . LEU A 1 124 ? 10.359 3.922 8.695 1 98.88 124 LEU A O 1
ATOM 935 N N . THR A 1 125 ? 12.5 3.293 8.484 1 98.88 125 THR A N 1
ATOM 936 C CA . THR A 1 125 ? 12.789 3.674 9.859 1 98.88 125 THR A CA 1
ATOM 937 C C . THR A 1 125 ? 12.508 5.156 10.086 1 98.88 125 THR A C 1
ATOM 939 O O . THR A 1 125 ? 11.836 5.531 11.047 1 98.88 125 THR A O 1
ATOM 942 N N . ILE A 1 126 ? 12.945 5.988 9.195 1 98.31 126 ILE A N 1
ATOM 943 C CA . ILE A 1 126 ? 12.734 7.434 9.273 1 98.31 126 ILE A CA 1
ATOM 944 C C . ILE A 1 126 ? 11.242 7.746 9.227 1 98.31 126 ILE A C 1
ATOM 946 O O . ILE A 1 126 ? 10.742 8.523 10.039 1 98.31 126 ILE A O 1
ATOM 950 N N . GLY A 1 127 ? 10.539 7.137 8.289 1 98.56 127 GLY A N 1
ATOM 951 C CA . GLY A 1 127 ? 9.109 7.371 8.148 1 98.56 127 GLY A CA 1
ATOM 952 C C . GLY A 1 127 ? 8.32 6.938 9.367 1 98.56 127 GLY A C 1
ATOM 953 O O . GLY A 1 127 ? 7.43 7.66 9.828 1 98.56 127 GLY A O 1
ATOM 954 N N . ILE A 1 128 ? 8.672 5.781 9.906 1 98.88 128 ILE A N 1
ATOM 955 C CA . ILE A 1 128 ? 7.969 5.227 11.062 1 98.88 128 ILE A CA 1
ATOM 956 C C . ILE A 1 128 ? 8.227 6.102 12.281 1 98.88 128 ILE A C 1
ATOM 958 O O . ILE A 1 128 ? 7.297 6.418 13.031 1 98.88 128 ILE A O 1
ATOM 962 N N . GLU A 1 129 ? 9.43 6.488 12.492 1 98.5 129 GLU A N 1
ATOM 963 C CA . GLU A 1 129 ? 9.75 7.371 13.609 1 98.5 129 GLU A CA 1
ATOM 964 C C . GLU A 1 129 ? 9.047 8.719 13.477 1 98.5 129 GLU A C 1
ATOM 966 O O . GLU A 1 129 ? 8.531 9.258 14.453 1 98.5 129 GLU A O 1
ATOM 971 N N . ALA A 1 130 ? 9.047 9.273 12.242 1 97.06 130 ALA A N 1
ATOM 972 C CA . ALA A 1 130 ? 8.336 10.523 11.992 1 97.06 130 ALA A CA 1
ATOM 973 C C . ALA A 1 130 ? 6.852 10.383 12.336 1 97.06 130 ALA A C 1
ATOM 975 O O . ALA A 1 130 ? 6.27 11.281 12.953 1 97.06 130 ALA A O 1
ATOM 976 N N . ALA A 1 131 ? 6.289 9.305 11.977 1 98.62 131 ALA A N 1
ATOM 977 C CA . ALA A 1 131 ? 4.875 9.055 12.258 1 98.62 131 ALA A CA 1
ATOM 978 C C . ALA A 1 131 ? 4.605 9.055 13.758 1 98.62 131 ALA A C 1
ATOM 980 O O . ALA A 1 131 ? 3.729 9.781 14.234 1 98.62 131 ALA A O 1
ATOM 981 N N . LYS A 1 132 ? 5.359 8.297 14.445 1 98.38 132 LYS A N 1
ATOM 982 C CA . LYS A 1 132 ? 5.156 8.141 15.883 1 98.38 132 LYS A CA 1
ATOM 983 C C . LYS A 1 132 ? 5.328 9.469 16.609 1 98.38 132 LYS A C 1
ATOM 985 O O . LYS A 1 132 ? 4.59 9.766 17.562 1 98.38 132 LYS A O 1
ATOM 990 N N . LYS A 1 133 ? 6.184 10.25 16.156 1 97.19 133 LYS A N 1
ATOM 991 C CA . LYS A 1 133 ? 6.469 11.531 16.781 1 97.19 133 LYS A CA 1
ATOM 992 C C . LYS A 1 133 ? 5.262 12.461 16.703 1 97.19 133 LYS A C 1
ATOM 994 O O . LYS A 1 133 ? 5.074 13.32 17.578 1 97.19 133 LYS A O 1
ATOM 999 N N . VAL A 1 134 ? 4.453 12.25 15.695 1 96.75 134 VAL A N 1
ATOM 1000 C CA . VAL A 1 134 ? 3.338 13.172 15.516 1 96.75 134 VAL A CA 1
ATOM 1001 C C . VAL A 1 134 ? 2.02 12.453 15.797 1 96.75 134 VAL A C 1
ATOM 1003 O O . VAL A 1 134 ? 0.955 12.906 15.375 1 96.75 134 VAL A O 1
ATOM 1006 N N . GLY A 1 135 ? 2.068 11.25 16.359 1 97.62 135 GLY A N 1
ATOM 1007 C CA . GLY A 1 135 ? 0.889 10.562 16.859 1 97.62 135 GLY A CA 1
ATOM 1008 C C . GLY A 1 135 ? 0.185 9.734 15.805 1 97.62 135 GLY A C 1
ATOM 1009 O O . GLY A 1 135 ? -0.991 9.398 15.953 1 97.62 135 GLY A O 1
ATOM 1010 N N . ILE A 1 136 ? 0.854 9.477 14.711 1 98.56 136 ILE A N 1
ATOM 1011 C CA . ILE A 1 136 ? 0.319 8.594 13.68 1 98.56 136 ILE A CA 1
ATOM 1012 C C . ILE A 1 136 ? 0.819 7.168 13.906 1 98.56 136 ILE A C 1
ATOM 1014 O O . ILE A 1 136 ? 2.018 6.949 14.094 1 98.56 136 ILE A O 1
ATOM 1018 N N . ALA A 1 137 ? -0.109 6.219 14.023 1 98.69 137 ALA A N 1
ATOM 1019 C CA . ALA A 1 137 ? 0.291 4.816 14.094 1 98.69 137 ALA A CA 1
ATOM 1020 C C . ALA A 1 137 ? 0.712 4.301 12.719 1 98.69 137 ALA A C 1
ATOM 1022 O O . ALA A 1 137 ? -0.116 4.184 11.812 1 98.69 137 ALA A O 1
ATOM 1023 N N . PRO A 1 138 ? 1.96 3.998 12.539 1 98.75 138 PRO A N 1
ATOM 1024 C CA . PRO A 1 138 ? 2.455 3.609 11.219 1 98.75 138 PRO A CA 1
ATOM 1025 C C . PRO A 1 138 ? 2.395 2.102 10.984 1 98.75 138 PRO A C 1
ATOM 1027 O O . PRO A 1 138 ? 3.408 1.484 10.648 1 98.75 138 PRO A O 1
ATOM 1030 N N . THR A 1 139 ? 1.225 1.542 11.008 1 98.94 139 THR A N 1
ATOM 1031 C CA . THR A 1 139 ? 1.078 0.09 11.023 1 98.94 139 THR A CA 1
ATOM 1032 C C . THR A 1 139 ? 1.47 -0.505 9.672 1 98.94 139 THR A C 1
ATOM 1034 O O . THR A 1 139 ? 2.049 -1.592 9.609 1 98.94 139 THR A O 1
ATOM 1037 N N . ALA A 1 140 ? 1.149 0.153 8.578 1 98.88 140 ALA A N 1
ATOM 1038 C CA . ALA A 1 140 ? 1.571 -0.324 7.262 1 98.88 140 ALA A CA 1
ATOM 1039 C C . ALA A 1 140 ? 3.092 -0.32 7.137 1 98.88 140 ALA A C 1
ATOM 1041 O O . ALA A 1 140 ? 3.682 -1.271 6.621 1 98.88 140 ALA A O 1
ATOM 1042 N N . GLY A 1 141 ? 3.686 0.817 7.613 1 98.94 141 GLY A N 1
ATOM 1043 C CA . GLY A 1 141 ? 5.137 0.903 7.602 1 98.94 141 GLY A CA 1
ATOM 1044 C C . GLY A 1 141 ? 5.805 -0.147 8.469 1 98.94 141 GLY A C 1
ATOM 1045 O O . GLY A 1 141 ? 6.867 -0.665 8.117 1 98.94 141 GLY A O 1
ATOM 1046 N N . GLU A 1 142 ? 5.184 -0.449 9.547 1 98.94 142 GLU A N 1
ATOM 1047 C CA . GLU A 1 142 ? 5.727 -1.458 10.453 1 98.94 142 GLU A CA 1
ATOM 1048 C C . GLU A 1 142 ? 5.691 -2.846 9.82 1 98.94 142 GLU A C 1
ATOM 1050 O O . GLU A 1 142 ? 6.617 -3.641 10 1 98.94 142 GLU A O 1
ATOM 1055 N N . ALA A 1 143 ? 4.656 -3.137 9.086 1 98.94 143 ALA A N 1
ATOM 1056 C CA . ALA A 1 143 ? 4.621 -4.391 8.344 1 98.94 143 ALA A CA 1
ATOM 1057 C C . ALA A 1 143 ? 5.703 -4.418 7.266 1 98.94 143 ALA A C 1
ATOM 1059 O O . ALA A 1 143 ? 6.41 -5.418 7.109 1 98.94 143 ALA A O 1
ATOM 1060 N N . ALA A 1 144 ? 5.859 -3.32 6.602 1 98.94 144 ALA A N 1
ATOM 1061 C CA . ALA A 1 144 ? 6.809 -3.242 5.496 1 98.94 144 ALA A CA 1
ATOM 1062 C C . ALA A 1 144 ? 8.242 -3.375 5.996 1 98.94 144 ALA A C 1
ATOM 1064 O O . ALA A 1 144 ? 9.039 -4.117 5.418 1 98.94 144 ALA A O 1
ATOM 1065 N N . ILE A 1 145 ? 8.539 -2.68 7.066 1 98.94 145 ILE A N 1
ATOM 1066 C CA . ILE A 1 145 ? 9.93 -2.664 7.504 1 98.94 145 ILE A CA 1
ATOM 1067 C C . ILE A 1 145 ? 10.336 -4.059 7.977 1 98.94 145 ILE A C 1
ATOM 1069 O O . ILE A 1 145 ? 11.484 -4.473 7.797 1 98.94 145 ILE A O 1
ATOM 1073 N N . LYS A 1 146 ? 9.445 -4.746 8.594 1 98.88 146 LYS A N 1
ATOM 1074 C CA . LYS A 1 146 ? 9.742 -6.121 9 1 98.88 146 LYS A CA 1
ATOM 1075 C C . LYS A 1 146 ? 10.109 -6.984 7.801 1 98.88 146 LYS A C 1
ATOM 1077 O O . LYS A 1 146 ? 11.062 -7.758 7.852 1 98.88 146 LYS A O 1
ATOM 1082 N N . ALA A 1 147 ? 9.383 -6.859 6.762 1 98.88 147 ALA A N 1
ATOM 1083 C CA . ALA A 1 147 ? 9.641 -7.625 5.543 1 98.88 147 ALA A CA 1
ATOM 1084 C C . ALA A 1 147 ? 10.977 -7.238 4.922 1 98.88 147 ALA A C 1
ATOM 1086 O O . ALA A 1 147 ? 11.766 -8.109 4.543 1 98.88 147 ALA A O 1
ATOM 1087 N N . PHE A 1 148 ? 11.242 -5.949 4.844 1 98.88 148 PHE A N 1
ATOM 1088 C CA . PHE A 1 148 ? 12.461 -5.5 4.191 1 98.88 148 PHE A CA 1
ATOM 1089 C C . PHE A 1 148 ? 13.68 -5.824 5.051 1 98.88 148 PHE A C 1
ATOM 1091 O O . PHE A 1 148 ? 14.781 -6.027 4.527 1 98.88 148 PHE A O 1
ATOM 1098 N N . ARG A 1 149 ? 13.5 -5.895 6.34 1 98.94 149 ARG A N 1
ATOM 1099 C CA . ARG A 1 149 ? 14.594 -6.316 7.211 1 98.94 149 ARG A CA 1
ATOM 1100 C C . ARG A 1 149 ? 15 -7.758 6.918 1 98.94 149 ARG A C 1
ATOM 1102 O O . ARG A 1 149 ? 16.172 -8.102 6.996 1 98.94 149 ARG A O 1
ATOM 1109 N N . GLU A 1 150 ? 14.055 -8.562 6.605 1 98.75 150 GLU A N 1
ATOM 1110 C CA . GLU A 1 150 ? 14.367 -9.938 6.219 1 98.75 150 GLU A CA 1
ATOM 1111 C C . GLU A 1 150 ? 15.188 -9.969 4.934 1 98.75 150 GLU A C 1
ATOM 1113 O O . GLU A 1 150 ? 16.156 -10.734 4.828 1 98.75 150 GLU A O 1
ATOM 1118 N N . VAL A 1 151 ? 14.789 -9.195 3.994 1 98.81 151 VAL A N 1
ATOM 1119 C CA . VAL A 1 151 ? 15.508 -9.117 2.727 1 98.81 151 VAL A CA 1
ATOM 1120 C C . VAL A 1 151 ? 16.938 -8.648 2.973 1 98.81 151 VAL A C 1
ATOM 1122 O O . VAL A 1 151 ? 17.891 -9.227 2.439 1 98.81 151 VAL A O 1
ATOM 1125 N N . ASP A 1 152 ? 17.062 -7.633 3.775 1 98.81 152 ASP A N 1
ATOM 1126 C CA . ASP A 1 152 ? 18.359 -7.016 4.043 1 98.81 152 ASP A CA 1
ATOM 1127 C C . ASP A 1 152 ? 19.266 -7.961 4.828 1 98.81 152 ASP A C 1
ATOM 1129 O O . ASP A 1 152 ? 20.484 -7.945 4.66 1 98.81 152 ASP A O 1
ATOM 1133 N N . ALA A 1 153 ? 18.734 -8.781 5.664 1 98.75 153 ALA A N 1
ATOM 1134 C CA . ALA A 1 153 ? 19.5 -9.648 6.551 1 98.75 153 ALA A CA 1
ATOM 1135 C C . ALA A 1 153 ? 19.984 -10.898 5.82 1 98.75 153 ALA A C 1
ATOM 1137 O O . ALA A 1 153 ? 20.938 -11.555 6.25 1 98.75 153 ALA A O 1
ATOM 1138 N N . ASP A 1 154 ? 19.328 -11.273 4.773 1 98.75 154 ASP A N 1
ATOM 1139 C CA . ASP A 1 154 ? 19.641 -12.5 4.047 1 98.75 154 ASP A CA 1
ATOM 1140 C C . ASP A 1 154 ? 20.812 -12.273 3.08 1 98.75 154 ASP A C 1
ATOM 1142 O O . ASP A 1 154 ? 20.719 -11.438 2.184 1 98.75 154 ASP A O 1
ATOM 1146 N N . PRO A 1 155 ? 21.859 -13.109 3.221 1 98.12 155 PRO A N 1
ATOM 1147 C CA . PRO A 1 155 ? 23.031 -12.922 2.352 1 98.12 155 PRO A CA 1
ATOM 1148 C C . PRO A 1 155 ? 22.703 -13.133 0.875 1 98.12 155 PRO A C 1
ATOM 1150 O O . PRO A 1 155 ? 23.422 -12.625 0.004 1 98.12 155 PRO A O 1
ATOM 1153 N N . ARG A 1 156 ? 21.656 -13.797 0.557 1 98.38 156 ARG A N 1
ATOM 1154 C CA . ARG A 1 156 ? 21.281 -14.086 -0.826 1 98.38 156 ARG A CA 1
ATOM 1155 C C . ARG A 1 156 ? 20.578 -12.891 -1.463 1 98.38 156 ARG A C 1
ATOM 1157 O O . ARG A 1 156 ? 20.516 -12.789 -2.689 1 98.38 156 ARG A O 1
ATOM 1164 N N . THR A 1 157 ? 20 -11.969 -0.611 1 98.62 157 THR A N 1
ATOM 1165 C CA . THR A 1 157 ? 19.188 -10.914 -1.197 1 98.62 157 THR A CA 1
ATOM 1166 C C . THR A 1 157 ? 19.703 -9.539 -0.776 1 98.62 157 THR A C 1
ATOM 1168 O O . THR A 1 157 ? 19.297 -8.516 -1.338 1 98.62 157 THR A O 1
ATOM 1171 N N . HIS A 1 158 ? 20.625 -9.406 0.17 1 98.25 158 HIS A N 1
ATOM 1172 C CA . HIS A 1 158 ? 21.125 -8.148 0.709 1 98.25 158 HIS A CA 1
ATOM 1173 C C . HIS A 1 158 ? 21.688 -7.262 -0.396 1 98.25 158 HIS A C 1
ATOM 1175 O O . HIS A 1 158 ? 21.562 -6.035 -0.331 1 98.25 158 HIS A O 1
ATOM 1181 N N . ASP A 1 159 ? 22.297 -7.91 -1.438 1 97.81 159 ASP A N 1
ATOM 1182 C CA . ASP A 1 159 ? 22.953 -7.145 -2.49 1 97.81 159 ASP A CA 1
ATOM 1183 C C . ASP A 1 159 ? 22.078 -7.055 -3.736 1 97.81 159 ASP A C 1
ATOM 1185 O O . ASP A 1 159 ? 22.516 -6.547 -4.773 1 97.81 159 ASP A O 1
ATOM 1189 N N . LEU A 1 160 ? 20.859 -7.543 -3.686 1 98.5 160 LEU A N 1
ATOM 1190 C CA . LEU A 1 160 ? 19.891 -7.422 -4.773 1 98.5 160 LEU A CA 1
ATOM 1191 C C . LEU A 1 160 ? 19.047 -6.168 -4.605 1 98.5 160 LEU A C 1
ATOM 1193 O O . LEU A 1 160 ? 19.234 -5.406 -3.654 1 98.5 160 LEU A O 1
ATOM 1197 N N . ASP A 1 161 ? 18.234 -5.891 -5.578 1 98.69 161 ASP A N 1
ATOM 1198 C CA . ASP A 1 161 ? 17.25 -4.812 -5.465 1 98.69 161 ASP A CA 1
ATOM 1199 C C . ASP A 1 161 ? 16.219 -5.121 -4.383 1 98.69 161 ASP A C 1
ATOM 1201 O O . ASP A 1 161 ? 15.859 -6.281 -4.172 1 98.69 161 ASP A O 1
ATOM 1205 N N . HIS A 1 162 ? 15.688 -4.035 -3.74 1 98.69 162 HIS A N 1
ATOM 1206 C CA . HIS A 1 162 ? 14.711 -4.223 -2.672 1 98.69 162 HIS A CA 1
ATOM 1207 C C . HIS A 1 162 ? 13.5 -5.004 -3.162 1 98.69 162 HIS A C 1
ATOM 1209 O O . HIS A 1 162 ? 12.828 -5.672 -2.375 1 98.69 162 HIS A O 1
ATOM 1215 N N . THR A 1 163 ? 13.227 -5.07 -4.457 1 98.75 163 THR A N 1
ATOM 1216 C CA . THR A 1 163 ? 12.07 -5.781 -4.996 1 98.75 163 THR A CA 1
ATOM 1217 C C . THR A 1 163 ? 12.289 -7.289 -4.926 1 98.75 163 THR A C 1
ATOM 1219 O O . THR A 1 163 ? 11.359 -8.062 -5.168 1 98.75 163 THR A O 1
ATOM 1222 N N . SER A 1 164 ? 13.508 -7.734 -4.551 1 98.88 164 SER A N 1
ATOM 1223 C CA . SER A 1 164 ? 13.711 -9.156 -4.273 1 98.88 164 SER A CA 1
ATOM 1224 C C . SER A 1 164 ? 12.883 -9.602 -3.07 1 98.88 164 SER A C 1
ATOM 1226 O O . SER A 1 164 ? 12.797 -10.797 -2.785 1 98.88 164 SER A O 1
ATOM 1228 N N . LEU A 1 165 ? 12.242 -8.625 -2.453 1 98.94 165 LEU A N 1
ATOM 1229 C CA . LEU A 1 165 ? 11.203 -8.914 -1.474 1 98.94 165 LEU A CA 1
ATOM 1230 C C . LEU A 1 165 ? 10.266 -10.008 -1.985 1 98.94 165 LEU A C 1
ATOM 1232 O O . LEU A 1 165 ? 9.773 -10.828 -1.206 1 98.94 165 LEU A O 1
ATOM 1236 N N . TRP A 1 166 ? 10.031 -10.102 -3.248 1 98.88 166 TRP A N 1
ATOM 1237 C CA . TRP A 1 166 ? 9.203 -11.102 -3.906 1 98.88 166 TRP A CA 1
ATOM 1238 C C . TRP A 1 166 ? 9.641 -12.516 -3.529 1 98.88 166 TRP A C 1
ATOM 1240 O O . TRP A 1 166 ? 8.812 -13.359 -3.197 1 98.88 166 TRP A O 1
ATOM 1250 N N . LEU A 1 167 ? 10.914 -12.711 -3.543 1 98.88 167 LEU A N 1
ATOM 1251 C CA . LEU A 1 167 ? 11.461 -14.047 -3.334 1 98.88 167 LEU A CA 1
ATOM 1252 C C . LEU A 1 167 ? 11.156 -14.547 -1.924 1 98.88 167 LEU A C 1
ATOM 1254 O O . LEU A 1 167 ? 10.914 -15.734 -1.719 1 98.88 167 LEU A O 1
ATOM 1258 N N . HIS A 1 168 ? 11.148 -13.609 -0.951 1 98.81 168 HIS A N 1
ATOM 1259 C CA . HIS A 1 168 ? 10.828 -13.938 0.433 1 98.81 168 HIS A CA 1
ATOM 1260 C C . HIS A 1 168 ? 9.328 -14.164 0.613 1 98.81 168 HIS A C 1
ATOM 1262 O O . HIS A 1 168 ? 8.914 -15.141 1.244 1 98.81 168 HIS A O 1
ATOM 1268 N N . VAL A 1 169 ? 8.523 -13.328 0.1 1 98.88 169 VAL A N 1
ATOM 1269 C CA . VAL A 1 169 ? 7.078 -13.359 0.289 1 98.88 169 VAL A CA 1
ATOM 1270 C C . VAL A 1 169 ? 6.484 -14.547 -0.466 1 98.88 169 VAL A C 1
ATOM 1272 O O . VAL A 1 169 ? 5.68 -15.305 0.085 1 98.88 169 VAL A O 1
ATOM 1275 N N . TYR A 1 170 ? 6.914 -14.688 -1.745 1 98.69 170 TYR A N 1
ATOM 1276 C CA . TYR A 1 170 ? 6.402 -15.766 -2.584 1 98.69 170 TYR A CA 1
ATOM 1277 C C . TYR A 1 170 ? 6.953 -17.109 -2.139 1 98.69 170 TYR A C 1
ATOM 1279 O O . TYR A 1 170 ? 6.32 -18.156 -2.344 1 98.69 170 TYR A O 1
ATOM 1287 N N . GLY A 1 171 ? 8.148 -17.125 -1.595 1 98.25 171 GLY A N 1
ATOM 1288 C CA . GLY A 1 171 ? 8.688 -18.328 -0.974 1 98.25 171 GLY A CA 1
ATOM 1289 C C . GLY A 1 171 ? 9.508 -19.188 -1.929 1 98.25 171 GLY A C 1
ATOM 1290 O O . GLY A 1 171 ? 9.578 -20.406 -1.775 1 98.25 171 GLY A O 1
ATOM 1291 N N . ASN A 1 172 ? 10.102 -18.547 -2.93 1 97.81 172 ASN A N 1
ATOM 1292 C CA . ASN A 1 172 ? 10.883 -19.328 -3.889 1 97.81 172 ASN A CA 1
ATOM 1293 C C . ASN A 1 172 ? 12.344 -18.891 -3.904 1 97.81 172 ASN A C 1
ATOM 1295 O O . ASN A 1 172 ? 13.016 -18.984 -4.934 1 97.81 172 ASN A O 1
ATOM 1299 N N . LEU A 1 173 ? 12.828 -18.344 -2.824 1 98.31 173 LEU A N 1
ATOM 1300 C CA . LEU A 1 173 ? 14.195 -17.844 -2.711 1 98.31 173 LEU A CA 1
ATOM 1301 C C . LEU A 1 173 ? 15.203 -18.969 -2.904 1 98.31 173 LEU A C 1
ATOM 1303 O O . LEU A 1 173 ? 16.203 -18.797 -3.602 1 98.31 173 LEU A O 1
ATOM 1307 N N . ASP A 1 174 ? 14.992 -20.125 -2.312 1 97.75 174 ASP A N 1
ATOM 1308 C CA . ASP A 1 174 ? 15.93 -21.25 -2.424 1 97.75 174 ASP A CA 1
ATOM 1309 C C . ASP A 1 174 ? 16.109 -21.672 -3.881 1 97.75 174 ASP A C 1
ATOM 1311 O O . ASP A 1 174 ? 17.234 -21.844 -4.352 1 97.75 174 ASP A O 1
ATOM 1315 N N . GLU A 1 175 ? 15.023 -21.844 -4.555 1 97.5 175 GLU A N 1
ATOM 1316 C CA . GLU A 1 175 ? 15.055 -22.234 -5.957 1 97.5 175 GLU A CA 1
ATOM 1317 C C . GLU A 1 175 ? 15.734 -21.172 -6.816 1 97.5 175 GLU A C 1
ATOM 1319 O O . GLU A 1 175 ? 16.547 -21.484 -7.676 1 97.5 175 GLU A O 1
ATOM 1324 N N . TRP A 1 176 ? 15.344 -19.969 -6.586 1 97.75 176 TRP A N 1
ATOM 1325 C CA . TRP A 1 176 ? 15.922 -18.859 -7.344 1 97.75 176 TRP A CA 1
ATOM 1326 C C . TRP A 1 176 ? 17.422 -18.781 -7.129 1 97.75 176 TRP A C 1
ATOM 1328 O O . TRP A 1 176 ? 18.188 -18.578 -8.078 1 97.75 176 TRP A O 1
ATOM 1338 N N . ALA A 1 177 ? 17.844 -18.875 -5.906 1 97.12 177 ALA A N 1
ATOM 1339 C CA . ALA A 1 177 ? 19.266 -18.781 -5.559 1 97.12 177 ALA A CA 1
ATOM 1340 C C . ALA A 1 177 ? 20.078 -19.891 -6.219 1 97.12 177 ALA A C 1
ATOM 1342 O O . ALA A 1 177 ? 21.203 -19.656 -6.66 1 97.12 177 ALA A O 1
ATOM 1343 N N . GLN A 1 178 ? 19.531 -21.047 -6.289 1 96.94 178 GLN A N 1
ATOM 1344 C CA . GLN A 1 178 ? 20.203 -22.172 -6.926 1 96.94 178 GLN A CA 1
ATOM 1345 C C . GLN A 1 178 ? 20.469 -21.906 -8.406 1 96.94 178 GLN A C 1
ATOM 1347 O O . GLN A 1 178 ? 21.5 -22.297 -8.953 1 96.94 178 GLN A O 1
ATOM 1352 N N . GLU A 1 179 ? 19.594 -21.156 -8.945 1 95.75 179 GLU A N 1
ATOM 1353 C CA . GLU A 1 179 ? 19.656 -20.938 -10.383 1 95.75 179 GLU A CA 1
ATOM 1354 C C . GLU A 1 179 ? 20.469 -19.688 -10.711 1 95.75 179 GLU A C 1
ATOM 1356 O O . GLU A 1 179 ? 21.016 -19.562 -11.812 1 95.75 179 GLU A O 1
ATOM 1361 N N . ASN A 1 180 ? 20.547 -18.828 -9.773 1 95.38 180 ASN A N 1
ATOM 1362 C CA . ASN A 1 180 ? 21.016 -17.5 -10.148 1 95.38 180 ASN A CA 1
ATOM 1363 C C . ASN A 1 180 ? 22.266 -17.109 -9.359 1 95.38 180 ASN A C 1
ATOM 1365 O O . ASN A 1 180 ? 22.938 -16.141 -9.703 1 95.38 180 ASN A O 1
ATOM 1369 N N . LEU A 1 181 ? 22.438 -17.781 -8.258 1 87.81 181 LEU A N 1
ATOM 1370 C CA . LEU A 1 181 ? 23.594 -17.453 -7.434 1 87.81 181 LEU A CA 1
ATOM 1371 C C . LEU A 1 181 ? 24.625 -18.578 -7.477 1 87.81 181 LEU A C 1
ATOM 1373 O O . LEU A 1 181 ? 24.266 -19.75 -7.68 1 87.81 181 LEU A O 1
ATOM 1377 N N . MET B 1 1 ? -31.016 -8.57 -4.191 1 20.03 1 MET B N 1
ATOM 1378 C CA . MET B 1 1 ? -30.609 -9.883 -3.707 1 20.03 1 MET B CA 1
ATOM 1379 C C . MET B 1 1 ? -29.125 -10.117 -3.967 1 20.03 1 MET B C 1
ATOM 1381 O O . MET B 1 1 ? -28.703 -10.18 -5.121 1 20.03 1 MET B O 1
ATOM 1385 N N . ALA B 1 2 ? -28.297 -9.461 -3.367 1 25.73 2 ALA B N 1
ATOM 1386 C CA . ALA B 1 2 ? -26.844 -9.422 -3.293 1 25.73 2 ALA B CA 1
ATOM 1387 C C . ALA B 1 2 ? -26.25 -10.82 -3.225 1 25.73 2 ALA B C 1
ATOM 1389 O O . ALA B 1 2 ? -26.453 -11.547 -2.246 1 25.73 2 ALA B O 1
ATOM 1390 N N . THR B 1 3 ? -26.266 -11.688 -4.266 1 27.33 3 THR B N 1
ATOM 1391 C CA . THR B 1 3 ? -25.922 -13.078 -4.543 1 27.33 3 THR B CA 1
ATOM 1392 C C . THR B 1 3 ? -24.656 -13.492 -3.785 1 27.33 3 THR B C 1
ATOM 1394 O O . THR B 1 3 ? -23.828 -12.641 -3.438 1 27.33 3 THR B O 1
ATOM 1397 N N . ASP B 1 4 ? -24.609 -14.758 -3.08 1 28.48 4 ASP B N 1
ATOM 1398 C CA . ASP B 1 4 ? -23.797 -15.766 -2.41 1 28.48 4 ASP B CA 1
ATOM 1399 C C . ASP B 1 4 ? -22.453 -15.938 -3.113 1 28.48 4 ASP B C 1
ATOM 1401 O O . ASP B 1 4 ? -21.859 -17.016 -3.064 1 28.48 4 ASP B O 1
ATOM 1405 N N . PHE B 1 5 ? -22.203 -15.211 -4.07 1 31.36 5 PHE B N 1
ATOM 1406 C CA . PHE B 1 5 ? -20.984 -15.406 -4.859 1 31.36 5 PHE B CA 1
ATOM 1407 C C . PHE B 1 5 ? -19.75 -15.227 -4 1 31.36 5 PHE B C 1
ATOM 1409 O O . PHE B 1 5 ? -18.656 -15.672 -4.375 1 31.36 5 PHE B O 1
ATOM 1416 N N . GLY B 1 6 ? -19.797 -14.531 -2.947 1 35.62 6 GLY B N 1
ATOM 1417 C CA . GLY B 1 6 ? -18.641 -14.367 -2.084 1 35.62 6 GLY B CA 1
ATOM 1418 C C . GLY B 1 6 ? -18.172 -15.664 -1.453 1 35.62 6 GLY B C 1
ATOM 1419 O O . GLY B 1 6 ? -16.969 -15.953 -1.429 1 35.62 6 GLY B O 1
ATOM 1420 N N . VAL B 1 7 ? -19.109 -16.422 -0.77 1 35.5 7 VAL B N 1
ATOM 1421 C CA . VAL B 1 7 ? -18.891 -17.734 -0.157 1 35.5 7 VAL B CA 1
ATOM 1422 C C . VAL B 1 7 ? -18.641 -18.781 -1.242 1 35.5 7 VAL B C 1
ATOM 1424 O O . VAL B 1 7 ? -17.781 -19.656 -1.085 1 35.5 7 VAL B O 1
ATOM 1427 N N . ILE B 1 8 ? -19.406 -18.75 -2.303 1 34.97 8 ILE B N 1
ATOM 1428 C CA . ILE B 1 8 ? -19.281 -19.703 -3.389 1 34.97 8 ILE B CA 1
ATOM 1429 C C . ILE B 1 8 ? -17.922 -19.531 -4.07 1 34.97 8 ILE B C 1
ATOM 1431 O O . ILE B 1 8 ? -17.234 -20.516 -4.363 1 34.97 8 ILE B O 1
ATOM 1435 N N . GLY B 1 9 ? -17.516 -18.312 -4.18 1 37.94 9 GLY B N 1
ATOM 1436 C CA . GLY B 1 9 ? -16.25 -18.078 -4.848 1 37.94 9 GLY B CA 1
ATOM 1437 C C . GLY B 1 9 ? -15.055 -18.562 -4.059 1 37.94 9 GLY B C 1
ATOM 1438 O O . GLY B 1 9 ? -14.148 -19.188 -4.617 1 37.94 9 GLY B O 1
ATOM 1439 N N . LEU B 1 10 ? -15.039 -18.172 -2.73 1 42.59 10 LEU B N 1
ATOM 1440 C CA . LEU B 1 10 ? -13.992 -18.766 -1.909 1 42.59 10 LEU B CA 1
ATOM 1441 C C . LEU B 1 10 ? -14.18 -20.281 -1.815 1 42.59 10 LEU B C 1
ATOM 1443 O O . LEU B 1 10 ? -13.203 -21.031 -1.708 1 42.59 10 LEU B O 1
ATOM 1447 N N . GLY B 1 11 ? -15.32 -20.781 -1.603 1 38.94 11 GLY B N 1
ATOM 1448 C CA . GLY B 1 11 ? -15.609 -22.203 -1.715 1 38.94 11 GLY B CA 1
ATOM 1449 C C . GLY B 1 11 ? -15.164 -22.797 -3.035 1 38.94 11 GLY B C 1
ATOM 1450 O O . GLY B 1 11 ? -14.633 -23.906 -3.07 1 38.94 11 GLY B O 1
ATOM 1451 N N . ILE B 1 12 ? -15.422 -22.156 -4.102 1 40.16 12 ILE B N 1
ATOM 1452 C CA . ILE B 1 12 ? -15.008 -22.641 -5.414 1 40.16 12 ILE B CA 1
ATOM 1453 C C . ILE B 1 12 ? -13.484 -22.531 -5.547 1 40.16 12 ILE B C 1
ATOM 1455 O O . ILE B 1 12 ? -12.844 -23.391 -6.137 1 40.16 12 ILE B O 1
ATOM 1459 N N . ILE B 1 13 ? -12.898 -21.422 -5.164 1 40.44 13 ILE B N 1
ATOM 1460 C CA . ILE B 1 13 ? -11.445 -21.312 -5.207 1 40.44 13 ILE B CA 1
ATOM 1461 C C . ILE B 1 13 ? -10.828 -22.375 -4.301 1 40.44 13 ILE B C 1
ATOM 1463 O O . ILE B 1 13 ? -9.609 -22.578 -4.312 1 40.44 13 ILE B O 1
ATOM 1467 N N . GLY B 1 14 ? -11.438 -22.797 -3.297 1 37.31 14 GLY B N 1
ATOM 1468 C CA . GLY B 1 14 ? -10.859 -23.984 -2.689 1 37.31 14 GLY B CA 1
ATOM 1469 C C . GLY B 1 14 ? -10.625 -25.109 -3.684 1 37.31 14 GLY B C 1
ATOM 1470 O O . GLY B 1 14 ? -11.227 -25.141 -4.758 1 37.31 14 GLY B O 1
ATOM 1471 N N . TYR B 1 15 ? -9.586 -25.984 -3.48 1 35.22 15 TYR B N 1
ATOM 1472 C CA . TYR B 1 15 ? -9.031 -27.062 -4.289 1 35.22 15 TYR B CA 1
ATOM 1473 C C . TYR B 1 15 ? -10.133 -27.828 -5 1 35.22 15 TYR B C 1
ATOM 1475 O O . TYR B 1 15 ? -10 -28.172 -6.18 1 35.22 15 TYR B O 1
ATOM 1483 N N . GLY B 1 16 ? -10.93 -28.484 -4.195 1 34.5 16 GLY B N 1
ATOM 1484 C CA . GLY B 1 16 ? -11.516 -29.781 -4.531 1 34.5 16 GLY B CA 1
ATOM 1485 C C . GLY B 1 16 ? -12.594 -29.688 -5.594 1 34.5 16 GLY B C 1
ATOM 1486 O O . GLY B 1 16 ? -13.133 -30.703 -6.023 1 34.5 16 GLY B O 1
ATOM 1487 N N . ILE B 1 17 ? -13.164 -28.578 -5.707 1 38.81 17 ILE B N 1
ATOM 1488 C CA . ILE B 1 17 ? -14.336 -28.719 -6.566 1 38.81 17 ILE B CA 1
ATOM 1489 C C . ILE B 1 17 ? -13.898 -28.781 -8.023 1 38.81 17 ILE B C 1
ATOM 1491 O O . ILE B 1 17 ? -14.531 -29.453 -8.844 1 38.81 17 ILE B O 1
ATOM 1495 N N . ALA B 1 18 ? -12.883 -28.078 -8.359 1 38.78 18 ALA B N 1
ATOM 1496 C CA . ALA B 1 18 ? -12.523 -28.25 -9.766 1 38.78 18 ALA B CA 1
ATOM 1497 C C . ALA B 1 18 ? -12.211 -29.703 -10.086 1 38.78 18 ALA B C 1
ATOM 1499 O O . ALA B 1 18 ? -12.555 -30.188 -11.164 1 38.78 18 ALA B O 1
ATOM 1500 N N . SER B 1 19 ? -11.578 -30.359 -9.125 1 39.41 19 SER B N 1
ATOM 1501 C CA . SER B 1 19 ? -11.312 -31.766 -9.414 1 39.41 19 SER B CA 1
ATOM 1502 C C . SER B 1 19 ? -12.609 -32.562 -9.508 1 39.41 19 SER B C 1
ATOM 1504 O O . SER B 1 19 ? -12.727 -33.469 -10.344 1 39.41 19 SER B O 1
ATOM 1506 N N . ASN B 1 20 ? -13.484 -32.219 -8.578 1 39.09 20 ASN B N 1
ATOM 1507 C CA . ASN B 1 20 ? -14.641 -33.094 -8.547 1 39.09 20 ASN B CA 1
ATOM 1508 C C . ASN B 1 20 ? -15.617 -32.781 -9.672 1 39.09 20 ASN B C 1
ATOM 1510 O O . ASN B 1 20 ? -16.422 -33.625 -10.055 1 39.09 20 ASN B O 1
ATOM 1514 N N . LEU B 1 21 ? -15.625 -31.578 -10.102 1 40.25 21 LEU B N 1
ATOM 1515 C CA . LEU B 1 21 ? -16.578 -31.266 -11.148 1 40.25 21 LEU B CA 1
ATOM 1516 C C . LEU B 1 21 ? -16.125 -31.828 -12.492 1 40.25 21 LEU B C 1
ATOM 1518 O O . LEU B 1 21 ? -16.953 -32.031 -13.383 1 40.25 21 LEU B O 1
ATOM 1522 N N . ARG B 1 22 ? -14.852 -32.031 -12.656 1 41.03 22 ARG B N 1
ATOM 1523 C CA . ARG B 1 22 ? -14.414 -32.656 -13.898 1 41.03 22 ARG B CA 1
ATOM 1524 C C . ARG B 1 22 ? -15.055 -34.031 -14.086 1 41.03 22 ARG B C 1
ATOM 1526 O O . ARG B 1 22 ? -15.164 -34.531 -15.211 1 41.03 22 ARG B O 1
ATOM 1533 N N . LYS B 1 23 ? -15.258 -34.656 -12.969 1 40.5 23 LYS B N 1
ATOM 1534 C CA . LYS B 1 23 ? -15.609 -36.062 -13.18 1 40.5 23 LYS B CA 1
ATOM 1535 C C . LYS B 1 23 ? -17.016 -36.188 -13.75 1 40.5 23 LYS B C 1
ATOM 1537 O O . LYS B 1 23 ? -17.391 -37.25 -14.25 1 40.5 23 LYS B O 1
ATOM 1542 N N . LYS B 1 24 ? -17.922 -35.281 -13.406 1 40.53 24 LYS B N 1
ATOM 1543 C CA . LYS B 1 24 ? -19.266 -35.75 -13.695 1 40.53 24 LYS B CA 1
ATOM 1544 C C . LYS B 1 24 ? -19.781 -35.156 -15.008 1 40.53 24 LYS B C 1
ATOM 1546 O O . LYS B 1 24 ? -20.922 -35.438 -15.414 1 40.53 24 LYS B O 1
ATOM 1551 N N . ILE B 1 25 ? -19.141 -34.062 -15.586 1 43.25 25 ILE B N 1
ATOM 1552 C CA . ILE B 1 25 ? -19.828 -33.531 -16.75 1 43.25 25 ILE B CA 1
ATOM 1553 C C . ILE B 1 25 ? -19.359 -34.281 -18.016 1 43.25 25 ILE B C 1
ATOM 1555 O O . ILE B 1 25 ? -18.156 -34.531 -18.172 1 43.25 25 ILE B O 1
ATOM 1559 N N . PRO B 1 26 ? -20.141 -34.688 -18.859 1 45.12 26 PRO B N 1
ATOM 1560 C CA . PRO B 1 26 ? -19.766 -35.281 -20.125 1 45.12 26 PRO B CA 1
ATOM 1561 C C . PRO B 1 26 ? -18.719 -34.469 -20.891 1 45.12 26 PRO B C 1
ATOM 1563 O O . PRO B 1 26 ? -18.672 -33.25 -20.75 1 45.12 26 PRO B O 1
ATOM 1566 N N . ALA B 1 27 ? -17.844 -35.156 -21.656 1 45.59 27 ALA B N 1
ATOM 1567 C CA . ALA B 1 27 ? -16.547 -34.781 -22.219 1 45.59 27 ALA B CA 1
ATOM 1568 C C . ALA B 1 27 ? -16.641 -33.438 -22.938 1 45.59 27 ALA B C 1
ATOM 1570 O O . ALA B 1 27 ? -15.789 -32.562 -22.75 1 45.59 27 ALA B O 1
ATOM 1571 N N . SER B 1 28 ? -17.469 -33.219 -23.969 1 49.5 28 SER B N 1
ATOM 1572 C CA . SER B 1 28 ? -17.516 -32.031 -24.812 1 49.5 28 SER B CA 1
ATOM 1573 C C . SER B 1 28 ? -17.984 -30.812 -24.031 1 49.5 28 SER B C 1
ATOM 1575 O O . SER B 1 28 ? -17.422 -29.734 -24.188 1 49.5 28 SER B O 1
ATOM 1577 N N . SER B 1 29 ? -19.109 -30.938 -23.438 1 44.34 29 SER B N 1
ATOM 1578 C CA . SER B 1 29 ? -19.672 -29.891 -22.609 1 44.34 29 SER B CA 1
ATOM 1579 C C . SER B 1 29 ? -18.812 -29.625 -21.375 1 44.34 29 SER B C 1
ATOM 1581 O O . SER B 1 29 ? -18.797 -28.516 -20.844 1 44.34 29 SER B O 1
ATOM 1583 N N . THR B 1 30 ? -18.062 -30.656 -21.125 1 43.56 30 THR B N 1
ATOM 1584 C CA . THR B 1 30 ? -17.234 -30.641 -19.922 1 43.56 30 THR B CA 1
ATOM 1585 C C . THR B 1 30 ? -16.062 -29.688 -20.094 1 43.56 30 THR B C 1
ATOM 1587 O O . THR B 1 30 ? -15.742 -28.906 -19.188 1 43.56 30 THR B O 1
ATOM 1590 N N . LEU B 1 31 ? -15.609 -29.766 -21.391 1 45.44 31 LEU B N 1
ATOM 1591 C CA . LEU B 1 31 ? -14.445 -28.906 -21.594 1 45.44 31 LEU B CA 1
ATOM 1592 C C . LEU B 1 31 ? -14.828 -27.438 -21.5 1 45.44 31 LEU B C 1
ATOM 1594 O O . LEU B 1 31 ? -14.094 -26.641 -20.906 1 45.44 31 LEU B O 1
ATOM 1598 N N . HIS B 1 32 ? -15.977 -27.141 -22.109 1 49.75 32 HIS B N 1
ATOM 1599 C CA . HIS B 1 32 ? -16.422 -25.75 -22.094 1 49.75 32 HIS B CA 1
ATOM 1600 C C . HIS B 1 32 ? -16.812 -25.312 -20.688 1 49.75 32 HIS B C 1
ATOM 1602 O O . HIS B 1 32 ? -16.516 -24.203 -20.281 1 49.75 32 HIS B O 1
ATOM 1608 N N . VAL B 1 33 ? -17.469 -26.234 -20.016 1 46.94 33 VAL B N 1
ATOM 1609 C CA . VAL B 1 33 ? -17.891 -25.922 -18.656 1 46.94 33 VAL B CA 1
ATOM 1610 C C . VAL B 1 33 ? -16.672 -25.812 -17.75 1 46.94 33 VAL B C 1
ATOM 1612 O O . VAL B 1 33 ? -16.594 -24.922 -16.906 1 46.94 33 VAL B O 1
ATOM 1615 N N . LEU B 1 34 ? -15.695 -26.656 -18.094 1 49.38 34 LEU B N 1
ATOM 1616 C CA . LEU B 1 34 ? -14.453 -26.609 -17.328 1 49.38 34 LEU B CA 1
ATOM 1617 C C . LEU B 1 34 ? -13.695 -25.312 -17.609 1 49.38 34 LEU B C 1
ATOM 1619 O O . LEU B 1 34 ? -13.125 -24.719 -16.688 1 49.38 34 LEU B O 1
ATOM 1623 N N . ASP B 1 35 ? -13.789 -24.984 -18.875 1 58.31 35 ASP B N 1
ATOM 1624 C CA . ASP B 1 35 ? -13.133 -23.734 -19.25 1 58.31 35 ASP B CA 1
ATOM 1625 C C . ASP B 1 35 ? -13.844 -22.531 -18.641 1 58.31 35 ASP B C 1
ATOM 1627 O O . ASP B 1 35 ? -13.188 -21.594 -18.172 1 58.31 35 ASP B O 1
ATOM 1631 N N . LEU B 1 36 ? -15.188 -22.594 -18.688 1 59.16 36 LEU B N 1
ATOM 1632 C CA . LEU B 1 36 ? -15.961 -21.516 -18.094 1 59.16 36 LEU B CA 1
ATOM 1633 C C . LEU B 1 36 ? -15.719 -21.438 -16.594 1 59.16 36 LEU B C 1
ATOM 1635 O O . LEU B 1 36 ? -15.562 -20.344 -16.031 1 59.16 36 LEU B O 1
ATOM 1639 N N . ASP B 1 37 ? -15.648 -22.578 -16.109 1 71.44 37 ASP B N 1
ATOM 1640 C CA . ASP B 1 37 ? -15.422 -22.625 -14.664 1 71.44 37 ASP B CA 1
ATOM 1641 C C . ASP B 1 37 ? -14.031 -22.109 -14.305 1 71.44 37 ASP B C 1
ATOM 1643 O O . ASP B 1 37 ? -13.875 -21.375 -13.328 1 71.44 37 ASP B O 1
ATOM 1647 N N . GLN B 1 38 ? -13.156 -22.453 -15.25 1 75.88 38 GLN B N 1
ATOM 1648 C CA . GLN B 1 38 ? -11.797 -22 -14.992 1 75.88 38 GLN B CA 1
ATOM 1649 C C . GLN B 1 38 ? -11.68 -20.484 -15.125 1 75.88 38 GLN B C 1
ATOM 1651 O O . GLN B 1 38 ? -10.969 -19.844 -14.352 1 75.88 38 GLN B O 1
ATOM 1656 N N . ALA B 1 39 ? -12.406 -20 -16.062 1 80.88 39 ALA B N 1
ATOM 1657 C CA . ALA B 1 39 ? -12.391 -18.547 -16.266 1 80.88 39 ALA B CA 1
ATOM 1658 C C . ALA B 1 39 ? -13.023 -17.812 -15.086 1 80.88 39 ALA B C 1
ATOM 1660 O O . ALA B 1 39 ? -12.531 -16.766 -14.672 1 80.88 39 ALA B O 1
ATOM 1661 N N . ILE B 1 40 ? -14.062 -18.375 -14.594 1 82.94 40 ILE B N 1
ATOM 1662 C CA . ILE B 1 40 ? -14.758 -17.766 -13.453 1 82.94 40 ILE B CA 1
ATOM 1663 C C . ILE B 1 40 ? -13.859 -17.812 -12.219 1 82.94 40 ILE B C 1
ATOM 1665 O O . ILE B 1 40 ? -13.766 -16.844 -11.477 1 82.94 40 ILE B O 1
ATOM 1669 N N . ILE B 1 41 ? -13.18 -18.906 -12.094 1 84.06 41 ILE B N 1
ATOM 1670 C CA . ILE B 1 41 ? -12.281 -19.047 -10.953 1 84.06 41 ILE B CA 1
ATOM 1671 C C . ILE B 1 41 ? -11.148 -18.031 -11.047 1 84.06 41 ILE B C 1
ATOM 1673 O O . ILE B 1 41 ? -10.828 -17.359 -10.07 1 84.06 41 ILE B O 1
ATOM 1677 N N . GLN B 1 42 ? -10.609 -17.906 -12.195 1 89.12 42 GLN B N 1
ATOM 1678 C CA . GLN B 1 42 ? -9.508 -16.969 -12.406 1 89.12 42 GLN B CA 1
ATOM 1679 C C . GLN B 1 42 ? -9.945 -15.539 -12.164 1 89.12 42 GLN B C 1
ATOM 1681 O O . GLN B 1 42 ? -9.195 -14.734 -11.609 1 89.12 42 GLN B O 1
ATOM 1686 N N . ARG B 1 43 ? -11.109 -15.273 -12.555 1 90.5 43 ARG B N 1
ATOM 1687 C CA . ARG B 1 43 ? -11.648 -13.938 -12.328 1 90.5 43 ARG B CA 1
ATOM 1688 C C . ARG B 1 43 ? -11.828 -13.664 -10.844 1 90.5 43 ARG B C 1
ATOM 1690 O O . ARG B 1 43 ? -11.578 -12.547 -10.383 1 90.5 43 ARG B O 1
ATOM 1697 N N . GLN B 1 44 ? -12.266 -14.656 -10.156 1 93.31 44 GLN B N 1
ATOM 1698 C CA . GLN B 1 44 ? -12.453 -14.5 -8.719 1 93.31 44 GLN B CA 1
ATOM 1699 C C . GLN B 1 44 ? -11.117 -14.289 -8 1 93.31 44 GLN B C 1
ATOM 1701 O O . GLN B 1 44 ? -11.023 -13.461 -7.09 1 93.31 44 GLN B O 1
ATOM 1706 N N . ILE B 1 45 ? -10.156 -15 -8.422 1 94.75 45 ILE B N 1
ATOM 1707 C CA . ILE B 1 45 ? -8.82 -14.875 -7.832 1 94.75 45 ILE B CA 1
ATOM 1708 C C . ILE B 1 45 ? -8.266 -13.477 -8.109 1 94.75 45 ILE B C 1
ATOM 1710 O O . ILE B 1 45 ? -7.688 -12.844 -7.227 1 94.75 45 ILE B O 1
ATOM 1714 N N . ALA B 1 46 ? -8.469 -13.055 -9.336 1 96.94 46 ALA B N 1
ATOM 1715 C CA . ALA B 1 46 ? -7.996 -11.719 -9.703 1 96.94 46 ALA B CA 1
ATOM 1716 C C . ALA B 1 46 ? -8.672 -10.648 -8.852 1 96.94 46 ALA B C 1
ATOM 1718 O O . ALA B 1 46 ? -8.023 -9.688 -8.422 1 96.94 46 ALA B O 1
ATOM 1719 N N . LYS B 1 47 ? -9.922 -10.883 -8.641 1 96.75 47 LYS B N 1
ATOM 1720 C CA . LYS B 1 47 ? -10.68 -9.914 -7.844 1 96.75 47 LYS B CA 1
ATOM 1721 C C . LYS B 1 47 ? -10.188 -9.898 -6.398 1 96.75 47 LYS B C 1
ATOM 1723 O O . LYS B 1 47 ? -10.07 -8.828 -5.789 1 96.75 47 LYS B O 1
ATOM 1728 N N . ILE B 1 48 ? -9.93 -11.016 -5.855 1 97.75 48 ILE B N 1
ATOM 1729 C CA . ILE B 1 48 ? -9.445 -11.133 -4.484 1 97.75 48 ILE B CA 1
ATOM 1730 C C . ILE B 1 48 ? -8.117 -10.391 -4.344 1 97.75 48 ILE B C 1
ATOM 1732 O O . ILE B 1 48 ? -7.945 -9.57 -3.445 1 97.75 48 ILE B O 1
ATOM 1736 N N . ALA B 1 49 ? -7.203 -10.664 -5.242 1 98.56 49 ALA B N 1
ATOM 1737 C CA . ALA B 1 49 ? -5.902 -10 -5.223 1 98.56 49 ALA B CA 1
ATOM 1738 C C . ALA B 1 49 ? -6.051 -8.492 -5.426 1 98.56 49 ALA B C 1
ATOM 1740 O O . ALA B 1 49 ? -5.414 -7.703 -4.723 1 98.56 49 ALA B O 1
ATOM 1741 N N . HIS B 1 50 ? -6.91 -8.156 -6.352 1 98.38 50 HIS B N 1
ATOM 1742 C CA . HIS B 1 50 ? -7.152 -6.758 -6.676 1 98.38 50 HIS B CA 1
ATOM 1743 C C . HIS B 1 50 ? -7.676 -5.996 -5.465 1 98.38 50 HIS B C 1
ATOM 1745 O O . HIS B 1 50 ? -7.141 -4.941 -5.109 1 98.38 50 HIS B O 1
ATOM 1751 N N . ASN B 1 51 ? -8.672 -6.535 -4.828 1 98.44 51 ASN B N 1
ATOM 1752 C CA . ASN B 1 51 ? -9.273 -5.855 -3.686 1 98.44 51 ASN B CA 1
ATOM 1753 C C . ASN B 1 51 ? -8.32 -5.805 -2.496 1 98.44 51 ASN B C 1
ATOM 1755 O O . ASN B 1 51 ? -8.289 -4.816 -1.759 1 98.44 51 ASN B O 1
ATOM 1759 N N . TYR B 1 52 ? -7.559 -6.879 -2.322 1 98.88 52 TYR B N 1
ATOM 1760 C CA . TYR B 1 52 ? -6.52 -6.898 -1.296 1 98.88 52 TYR B CA 1
ATOM 1761 C C . TYR B 1 52 ? -5.555 -5.734 -1.471 1 98.88 52 TYR B C 1
ATOM 1763 O O . TYR B 1 52 ? -5.301 -4.98 -0.526 1 98.88 52 TYR B O 1
ATOM 1771 N N . ILE B 1 53 ? -5.082 -5.539 -2.656 1 98.88 53 ILE B N 1
ATOM 1772 C CA . ILE B 1 53 ? -4.094 -4.504 -2.945 1 98.88 53 ILE B CA 1
ATOM 1773 C C . ILE B 1 53 ? -4.727 -3.125 -2.775 1 98.88 53 ILE B C 1
ATOM 1775 O O . ILE B 1 53 ? -4.137 -2.236 -2.158 1 98.88 53 ILE B O 1
ATOM 1779 N N . THR B 1 54 ? -5.938 -2.975 -3.287 1 98.75 54 THR B N 1
ATOM 1780 C CA . THR B 1 54 ? -6.605 -1.68 -3.232 1 98.75 54 THR B CA 1
ATOM 1781 C C . THR B 1 54 ? -6.766 -1.214 -1.788 1 98.75 54 THR B C 1
ATOM 1783 O O . THR B 1 54 ? -6.371 -0.098 -1.442 1 98.75 54 THR B O 1
ATOM 1786 N N . LEU B 1 55 ? -7.25 -2.059 -0.968 1 98.88 55 LEU B N 1
ATOM 1787 C CA . LEU B 1 55 ? -7.605 -1.666 0.391 1 98.88 55 LEU B CA 1
ATOM 1788 C C . LEU B 1 55 ? -6.359 -1.506 1.255 1 98.88 55 LEU B C 1
ATOM 1790 O O . LEU B 1 55 ? -6.262 -0.561 2.041 1 98.88 55 LEU B O 1
ATOM 1794 N N . ALA B 1 56 ? -5.41 -2.41 1.083 1 98.94 56 ALA B N 1
ATOM 1795 C CA . ALA B 1 56 ? -4.168 -2.273 1.839 1 98.94 56 ALA B CA 1
ATOM 1796 C C . ALA B 1 56 ? -3.402 -1.025 1.411 1 98.94 56 ALA B C 1
ATOM 1798 O O . ALA B 1 56 ? -2.805 -0.341 2.244 1 98.94 56 ALA B O 1
ATOM 1799 N N . ASN B 1 57 ? -3.438 -0.709 0.158 1 98.81 57 ASN B N 1
ATOM 1800 C CA . ASN B 1 57 ? -2.768 0.492 -0.332 1 98.81 57 ASN B CA 1
ATOM 1801 C C . ASN B 1 57 ? -3.469 1.759 0.149 1 98.81 57 ASN B C 1
ATOM 1803 O O . ASN B 1 57 ? -2.834 2.803 0.309 1 98.81 57 ASN B O 1
ATOM 1807 N N . ASN B 1 58 ? -4.75 1.692 0.38 1 98.88 58 ASN B N 1
ATOM 1808 C CA . ASN B 1 58 ? -5.434 2.857 0.928 1 98.88 58 ASN B CA 1
ATOM 1809 C C . ASN B 1 58 ? -4.922 3.205 2.322 1 98.88 58 ASN B C 1
ATOM 1811 O O . ASN B 1 58 ? -4.738 4.379 2.646 1 98.88 58 ASN B O 1
ATOM 1815 N N . LEU B 1 59 ? -4.691 2.172 3.115 1 98.94 59 LEU B N 1
ATOM 1816 C CA . LEU B 1 59 ? -4.086 2.432 4.418 1 98.94 59 LEU B CA 1
ATOM 1817 C C . LEU B 1 59 ? -2.717 3.082 4.262 1 98.94 59 LEU B C 1
ATOM 1819 O O . LEU B 1 59 ? -2.4 4.047 4.961 1 98.94 59 LEU B O 1
ATOM 1823 N N . VAL B 1 60 ? -1.903 2.584 3.352 1 98.94 60 VAL B N 1
ATOM 1824 C CA . VAL B 1 60 ? -0.559 3.09 3.1 1 98.94 60 VAL B CA 1
ATOM 1825 C C . VAL B 1 60 ? -0.625 4.566 2.721 1 98.94 60 VAL B C 1
ATOM 1827 O O . VAL B 1 60 ? 0.079 5.395 3.303 1 98.94 60 VAL B O 1
ATOM 1830 N N . ALA B 1 61 ? -1.472 4.887 1.785 1 98.88 61 ALA B N 1
ATOM 1831 C CA . ALA B 1 61 ? -1.645 6.262 1.32 1 98.88 61 ALA B CA 1
ATOM 1832 C C . ALA B 1 61 ? -2.113 7.168 2.453 1 98.88 61 ALA B C 1
ATOM 1834 O O . ALA B 1 61 ? -1.612 8.281 2.611 1 98.88 61 ALA B O 1
ATOM 1835 N N . THR B 1 62 ? -3.041 6.664 3.217 1 98.94 62 THR B N 1
ATOM 1836 C CA . THR B 1 62 ? -3.615 7.438 4.312 1 98.94 62 THR B CA 1
ATOM 1837 C C . THR B 1 62 ? -2.555 7.766 5.359 1 98.94 62 THR B C 1
ATOM 1839 O O . THR B 1 62 ? -2.4 8.922 5.75 1 98.94 62 THR B O 1
ATOM 1842 N N . GLU B 1 63 ? -1.786 6.738 5.77 1 98.94 63 GLU B N 1
ATOM 1843 C CA . GLU B 1 63 ? -0.728 6.969 6.75 1 98.94 63 GLU B CA 1
ATOM 1844 C C . GLU B 1 63 ? 0.332 7.922 6.203 1 98.94 63 GLU B C 1
ATOM 1846 O O . GLU B 1 63 ? 0.752 8.852 6.898 1 98.94 63 GLU B O 1
ATOM 1851 N N . GLY B 1 64 ? 0.736 7.707 4.957 1 98.88 64 GLY B N 1
ATOM 1852 C CA . GLY B 1 64 ? 1.764 8.547 4.367 1 98.88 64 GLY B CA 1
ATOM 1853 C C . GLY B 1 64 ? 1.355 10.008 4.27 1 98.88 64 GLY B C 1
ATOM 1854 O O . GLY B 1 64 ? 2.117 10.898 4.656 1 98.88 64 GLY B O 1
ATOM 1855 N N . MET B 1 65 ? 0.145 10.25 3.797 1 98.88 65 MET B N 1
ATOM 1856 C CA . MET B 1 65 ? -0.355 11.617 3.711 1 98.88 65 MET B CA 1
ATOM 1857 C C . MET B 1 65 ? -0.493 12.234 5.098 1 98.88 65 MET B C 1
ATOM 1859 O O . MET B 1 65 ? -0.186 13.414 5.289 1 98.88 65 MET B O 1
ATOM 1863 N N .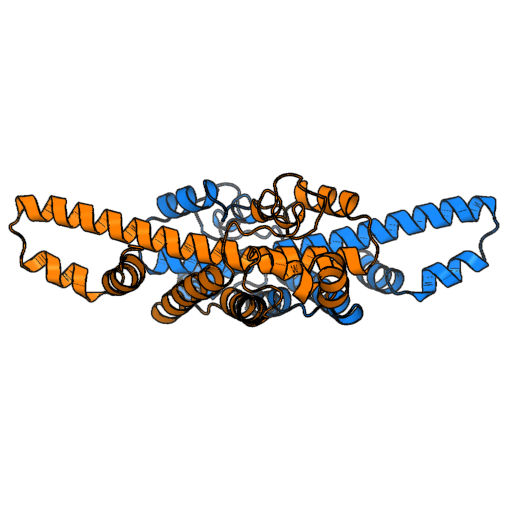 ALA B 1 66 ? -0.913 11.461 6.047 1 98.88 66 ALA B N 1
ATOM 1864 C CA . ALA B 1 66 ? -1.083 11.953 7.41 1 98.88 66 ALA B CA 1
ATOM 1865 C C . ALA B 1 66 ? 0.254 12.375 8.008 1 98.88 66 ALA B C 1
ATOM 1867 O O . ALA B 1 66 ? 0.34 13.406 8.68 1 98.88 66 ALA B O 1
ATOM 1868 N N . ILE B 1 67 ? 1.279 11.547 7.777 1 98.56 67 ILE B N 1
ATOM 1869 C CA . ILE B 1 67 ? 2.615 11.883 8.258 1 98.56 67 ILE B CA 1
ATOM 1870 C C . ILE B 1 67 ? 3.012 13.266 7.746 1 98.56 67 ILE B C 1
ATOM 1872 O O . ILE B 1 67 ? 3.373 14.148 8.539 1 98.56 67 ILE B O 1
ATOM 1876 N N . GLY B 1 68 ? 2.863 13.516 6.461 1 98.12 68 GLY B N 1
ATOM 1877 C CA . GLY B 1 68 ? 3.24 14.797 5.883 1 98.12 68 GLY B CA 1
ATOM 1878 C C . GLY B 1 68 ? 2.432 15.961 6.43 1 98.12 68 GLY B C 1
ATOM 1879 O O . GLY B 1 68 ? 2.996 16.984 6.836 1 98.12 68 GLY B O 1
ATOM 1880 N N . LEU B 1 69 ? 1.178 15.781 6.504 1 98.31 69 LEU B N 1
ATOM 1881 C CA . LEU B 1 69 ? 0.293 16.875 6.887 1 98.31 69 LEU B CA 1
ATOM 1882 C C . LEU B 1 69 ? 0.448 17.219 8.367 1 98.31 69 LEU B C 1
ATOM 1884 O O . LEU B 1 69 ? 0.314 18.375 8.758 1 98.31 69 LEU B O 1
ATOM 1888 N N . LYS B 1 70 ? 0.779 16.188 9.164 1 98.12 70 LYS B N 1
ATOM 1889 C CA . LYS B 1 70 ? 0.987 16.438 10.586 1 98.12 70 LYS B CA 1
ATOM 1890 C C . LYS B 1 70 ? 2.24 17.281 10.805 1 98.12 70 LYS B C 1
ATOM 1892 O O . LYS B 1 70 ? 2.334 18.016 11.797 1 98.12 70 LYS B O 1
ATOM 1897 N N . TYR B 1 71 ? 3.135 17.188 9.898 1 95.62 71 TYR B N 1
ATOM 1898 C CA . TYR B 1 71 ? 4.352 17.984 9.992 1 95.62 71 TYR B CA 1
ATOM 1899 C C . TYR B 1 71 ? 4.152 19.344 9.352 1 95.62 71 TYR B C 1
ATOM 1901 O O . TYR B 1 71 ? 5.086 20.156 9.297 1 95.62 71 TYR B O 1
ATOM 1909 N N . GLY B 1 72 ? 3.006 19.609 8.75 1 94.5 72 GLY B N 1
ATOM 1910 C CA . GLY B 1 72 ? 2.627 20.969 8.383 1 94.5 72 GLY B CA 1
ATOM 1911 C C . GLY B 1 72 ? 2.859 21.281 6.914 1 94.5 72 GLY B C 1
ATOM 1912 O O . GLY B 1 72 ? 2.721 22.422 6.484 1 94.5 72 GLY B O 1
ATOM 1913 N N . ILE B 1 73 ? 3.178 20.328 6.215 1 95.12 73 ILE B N 1
ATOM 1914 C CA . ILE B 1 73 ? 3.355 20.594 4.789 1 95.12 73 ILE B CA 1
ATOM 1915 C C . ILE B 1 73 ? 2.008 20.938 4.156 1 95.12 73 ILE B C 1
ATOM 1917 O O . ILE B 1 73 ? 0.969 20.422 4.574 1 95.12 73 ILE B O 1
ATOM 1921 N N . ASP B 1 74 ? 2.068 21.859 3.17 1 95.56 74 ASP B N 1
ATOM 1922 C CA . ASP B 1 74 ? 0.867 22.172 2.4 1 95.56 74 ASP B CA 1
ATOM 1923 C C . ASP B 1 74 ? 0.335 20.922 1.699 1 95.56 74 ASP B C 1
ATOM 1925 O O . ASP B 1 74 ? 1.091 20.203 1.039 1 95.56 74 ASP B O 1
ATOM 1929 N N . LYS B 1 75 ? -0.958 20.625 1.823 1 97.69 75 LYS B N 1
ATOM 1930 C CA . LYS B 1 75 ? -1.504 19.375 1.328 1 97.69 75 LYS B CA 1
ATOM 1931 C C . LYS B 1 75 ? -1.417 19.297 -0.193 1 97.69 75 LYS B C 1
ATOM 1933 O O . LYS B 1 75 ? -1.191 18.219 -0.754 1 97.69 75 LYS B O 1
ATOM 1938 N N . LYS B 1 76 ? -1.529 20.453 -0.905 1 97.75 76 LYS B N 1
ATOM 1939 C CA . LYS B 1 76 ? -1.427 20.438 -2.361 1 97.75 76 LYS B CA 1
ATOM 1940 C C . LYS B 1 76 ? 0.008 20.172 -2.811 1 97.75 76 LYS B C 1
ATOM 1942 O O . LYS B 1 76 ? 0.235 19.484 -3.809 1 97.75 76 LYS B O 1
ATOM 1947 N N . ALA B 1 77 ? 0.915 20.75 -2.104 1 96.44 77 ALA B N 1
ATOM 1948 C CA . ALA B 1 77 ? 2.324 20.516 -2.41 1 96.44 77 ALA B CA 1
ATOM 1949 C C . ALA B 1 77 ? 2.699 19.047 -2.189 1 96.44 77 ALA B C 1
ATOM 1951 O O . ALA B 1 77 ? 3.395 18.453 -3.014 1 96.44 77 ALA B O 1
ATOM 1952 N N . LEU B 1 78 ? 2.26 18.484 -1.098 1 97.88 78 LEU B N 1
ATOM 1953 C CA . LEU B 1 78 ? 2.527 17.078 -0.83 1 97.88 78 LEU B CA 1
ATOM 1954 C C . LEU B 1 78 ? 1.884 16.188 -1.89 1 97.88 78 LEU B C 1
ATOM 1956 O O . LEU B 1 78 ? 2.52 15.266 -2.402 1 97.88 78 LEU B O 1
ATOM 1960 N N . PHE B 1 79 ? 0.668 16.547 -2.168 1 98.69 79 PHE B N 1
ATOM 1961 C CA . PHE B 1 79 ? -0.077 15.789 -3.166 1 98.69 79 PHE B CA 1
ATOM 1962 C C . PHE B 1 79 ? 0.651 15.797 -4.504 1 98.69 79 PHE B C 1
ATOM 1964 O O . PHE B 1 79 ? 0.776 14.758 -5.152 1 98.69 79 PHE B O 1
ATOM 1971 N N . LYS B 1 80 ? 1.12 16.922 -4.91 1 97.5 80 LYS B N 1
ATOM 1972 C CA . LYS B 1 80 ? 1.87 17.031 -6.156 1 97.5 80 LYS B CA 1
ATOM 1973 C C . LYS B 1 80 ? 3.129 16.172 -6.125 1 97.5 80 LYS B C 1
ATOM 1975 O O . LYS B 1 80 ? 3.434 15.477 -7.09 1 97.5 80 LYS B O 1
ATOM 1980 N N . CYS B 1 81 ? 3.859 16.25 -5.039 1 97.25 81 CYS B N 1
ATOM 1981 C CA . CYS B 1 81 ? 5.066 15.453 -4.879 1 97.25 81 CYS B CA 1
ATOM 1982 C C . CYS B 1 81 ? 4.762 13.961 -5.012 1 97.25 81 CYS B C 1
ATOM 1984 O O . CYS B 1 81 ? 5.477 13.234 -5.703 1 97.25 81 CYS B O 1
ATOM 1986 N N . ILE B 1 82 ? 3.709 13.5 -4.367 1 98 82 ILE B N 1
ATOM 1987 C CA . ILE B 1 82 ? 3.318 12.094 -4.371 1 98 82 ILE B CA 1
ATOM 1988 C C . ILE B 1 82 ? 2.914 11.68 -5.785 1 98 82 ILE B C 1
ATOM 1990 O O . ILE B 1 82 ? 3.381 10.656 -6.293 1 98 82 ILE B O 1
ATOM 1994 N N . ARG B 1 83 ? 2.123 12.477 -6.434 1 96.75 83 ARG B N 1
ATOM 1995 C CA . ARG B 1 83 ? 1.56 12.133 -7.738 1 96.75 83 ARG B CA 1
ATOM 1996 C C . ARG B 1 83 ? 2.645 12.086 -8.805 1 96.75 83 ARG B C 1
ATOM 1998 O O . ARG B 1 83 ? 2.531 11.344 -9.781 1 96.75 83 ARG B O 1
ATOM 2005 N N . GLU B 1 84 ? 3.701 12.781 -8.609 1 96.31 84 GLU B N 1
ATOM 2006 C CA . GLU B 1 84 ? 4.758 12.875 -9.609 1 96.31 84 GLU B CA 1
ATOM 2007 C C . GLU B 1 84 ? 5.867 11.859 -9.336 1 96.31 84 GLU B C 1
ATOM 2009 O O . GLU B 1 84 ? 6.812 11.742 -10.117 1 96.31 84 GLU B O 1
ATOM 2014 N N . GLY B 1 85 ? 5.699 11.109 -8.273 1 95.88 85 GLY B N 1
ATOM 2015 C CA . GLY B 1 85 ? 6.754 10.18 -7.887 1 95.88 85 GLY B CA 1
ATOM 2016 C C . GLY B 1 85 ? 6.285 8.742 -7.82 1 95.88 85 GLY B C 1
ATOM 2017 O O . GLY B 1 85 ? 5.184 8.422 -8.266 1 95.88 85 GLY B O 1
ATOM 2018 N N . THR B 1 86 ? 7.16 7.887 -7.191 1 96.56 86 THR B N 1
ATOM 2019 C CA . THR B 1 86 ? 6.934 6.445 -7.129 1 96.56 86 THR B CA 1
ATOM 2020 C C . THR B 1 86 ? 5.848 6.113 -6.109 1 96.56 86 THR B C 1
ATOM 2022 O O . THR B 1 86 ? 5.34 4.988 -6.082 1 96.56 86 THR B O 1
ATOM 2025 N N . ALA B 1 87 ? 5.473 7.094 -5.367 1 98 87 ALA B N 1
ATOM 2026 C CA . ALA B 1 87 ? 4.438 6.883 -4.355 1 98 87 ALA B CA 1
ATOM 2027 C C . ALA B 1 87 ? 3.045 6.984 -4.969 1 98 87 ALA B C 1
ATOM 2029 O O . ALA B 1 87 ? 2.047 6.688 -4.309 1 98 87 ALA B O 1
ATOM 2030 N N . ASN B 1 88 ? 2.977 7.355 -6.254 1 97.81 88 ASN B N 1
ATOM 2031 C CA . ASN B 1 88 ? 1.676 7.551 -6.891 1 97.81 88 ASN B CA 1
ATOM 2032 C C . ASN B 1 88 ? 0.949 6.223 -7.094 1 97.81 88 ASN B C 1
ATOM 2034 O O . ASN B 1 88 ? 1.585 5.18 -7.254 1 97.81 88 ASN B O 1
ATOM 2038 N N . SER B 1 89 ? -0.369 6.305 -7.078 1 98.06 89 SER B N 1
ATOM 2039 C CA . SER B 1 89 ? -1.26 5.168 -7.301 1 98.06 89 SER B CA 1
ATOM 2040 C C . SER B 1 89 ? -2.668 5.633 -7.656 1 98.06 89 SER B C 1
ATOM 2042 O O . SER B 1 89 ? -2.977 6.824 -7.57 1 98.06 89 SER B O 1
ATOM 2044 N N . TRP B 1 90 ? -3.434 4.715 -8.094 1 96.44 90 TRP B N 1
ATOM 2045 C CA . TRP B 1 90 ? -4.836 5.008 -8.375 1 96.44 90 TRP B CA 1
ATOM 2046 C C . TRP B 1 90 ? -5.547 5.52 -7.129 1 96.44 90 TRP B C 1
ATOM 2048 O O . TRP B 1 90 ? -6.445 6.359 -7.223 1 96.44 90 TRP B O 1
ATOM 2058 N N . VAL B 1 91 ? -5.156 5.082 -5.941 1 96.94 91 VAL B N 1
ATOM 2059 C CA . VAL B 1 91 ? -5.758 5.477 -4.672 1 96.94 91 VAL B CA 1
ATOM 2060 C C . VAL B 1 91 ? -5.648 6.988 -4.496 1 96.94 91 VAL B C 1
ATOM 2062 O O . VAL B 1 91 ? -6.531 7.617 -3.908 1 96.94 91 VAL B O 1
ATOM 2065 N N . MET B 1 92 ? -4.641 7.598 -5.039 1 96.5 92 MET B N 1
ATOM 2066 C CA . MET B 1 92 ? -4.406 9.031 -4.906 1 96.5 92 MET B CA 1
ATOM 2067 C C . MET B 1 92 ? -5.375 9.828 -5.777 1 96.5 92 MET B C 1
ATOM 2069 O O . MET B 1 92 ? -5.426 11.055 -5.695 1 96.5 92 MET B O 1
ATOM 2073 N N . GLY B 1 93 ? -6.207 9.141 -6.523 1 95.38 93 GLY B N 1
ATOM 2074 C CA . GLY B 1 93 ? -7.273 9.742 -7.312 1 95.38 93 GLY B CA 1
ATOM 2075 C C . GLY B 1 93 ? -8.625 9.688 -6.625 1 95.38 93 GLY B C 1
ATOM 2076 O O . GLY B 1 93 ? -8.797 10.227 -5.531 1 95.38 93 GLY B O 1
ATOM 2077 N N . LEU B 1 94 ? -9.5 8.859 -7.145 1 91.62 94 LEU B N 1
ATOM 2078 C CA . LEU B 1 94 ? -10.891 8.82 -6.691 1 91.62 94 LEU B CA 1
ATOM 2079 C C . LEU B 1 94 ? -10.977 8.273 -5.273 1 91.62 94 LEU B C 1
ATOM 2081 O O . LEU B 1 94 ? -11.984 8.477 -4.586 1 91.62 94 LEU B O 1
ATOM 2085 N N . GLU B 1 95 ? -9.938 7.59 -4.816 1 95.38 95 GLU B N 1
ATOM 2086 C CA . GLU B 1 95 ? -9.93 7.062 -3.457 1 95.38 95 GLU B CA 1
ATOM 2087 C C . GLU B 1 95 ? -9.047 7.914 -2.543 1 95.38 95 GLU B C 1
ATOM 2089 O O . GLU B 1 95 ? -8.586 7.441 -1.504 1 95.38 95 GLU B O 1
ATOM 2094 N N . GLN B 1 96 ? -8.898 9.148 -2.9 1 97.5 96 GLN B N 1
ATOM 2095 C CA . GLN B 1 96 ? -8.078 10.109 -2.158 1 97.5 96 GLN B CA 1
ATOM 2096 C C . GLN B 1 96 ? -8.547 10.227 -0.712 1 97.5 96 GLN B C 1
ATOM 2098 O O . GLN B 1 96 ? -9.711 10.547 -0.455 1 97.5 96 GLN B O 1
ATOM 2103 N N . PRO B 1 97 ? -7.547 9.977 0.238 1 98 97 PRO B N 1
ATOM 2104 C CA . PRO B 1 97 ? -7.969 10.031 1.64 1 98 97 PRO B CA 1
ATOM 2105 C C . PRO B 1 97 ? -8.172 11.469 2.133 1 98 97 PRO B C 1
ATOM 2107 O O . PRO B 1 97 ? -9.016 11.703 3.006 1 98 97 PRO B O 1
ATOM 2110 N N . VAL B 1 98 ? -7.461 12.445 1.654 1 98.69 98 VAL B N 1
ATOM 2111 C CA . VAL B 1 98 ? -7.402 13.805 2.18 1 98.69 98 VAL B CA 1
ATOM 2112 C C . VAL B 1 98 ? -8.484 14.656 1.525 1 98.69 98 VAL B C 1
ATOM 2114 O O . VAL B 1 98 ? -8.555 14.75 0.298 1 98.69 98 VAL B O 1
ATOM 2117 N N . PRO B 1 99 ? -9.297 15.32 2.332 1 98.25 99 PRO B N 1
ATOM 2118 C CA . PRO B 1 99 ? -10.344 16.172 1.754 1 98.25 99 PRO B CA 1
ATOM 2119 C C . PRO B 1 99 ? -9.773 17.344 0.95 1 98.25 99 PRO B C 1
ATOM 2121 O O . PRO B 1 99 ? -8.75 17.922 1.331 1 98.25 99 PRO B O 1
ATOM 2124 N N . GLY B 1 100 ? -10.438 17.641 -0.203 1 98.19 100 GLY B N 1
ATOM 2125 C CA . GLY B 1 100 ? -10.172 18.891 -0.895 1 98.19 100 GLY B CA 1
ATOM 2126 C C . GLY B 1 100 ? -9.141 18.75 -1.998 1 98.19 100 GLY B C 1
ATOM 2127 O O . GLY B 1 100 ? -8.883 19.703 -2.74 1 98.19 100 GLY B O 1
ATOM 2128 N N . LEU B 1 101 ? -8.586 17.594 -2.18 1 98.5 101 LEU B N 1
ATOM 2129 C CA . LEU B 1 101 ? -7.523 17.422 -3.168 1 98.5 101 LEU B CA 1
ATOM 2130 C C . LEU B 1 101 ? -8.086 16.938 -4.5 1 98.5 101 LEU B C 1
ATOM 2132 O O . LEU B 1 101 ? -7.605 17.328 -5.562 1 98.5 101 LEU B O 1
ATOM 2136 N N . VAL B 1 102 ? -9.031 16.047 -4.438 1 98.19 102 VAL B N 1
ATOM 2137 C CA . VAL B 1 102 ? -9.727 15.508 -5.602 1 98.19 102 VAL B CA 1
ATOM 2138 C C . VAL B 1 102 ? -11.227 15.781 -5.488 1 98.19 102 VAL B C 1
ATOM 2140 O O . VAL B 1 102 ? -11.914 15.156 -4.68 1 98.19 102 VAL B O 1
ATOM 2143 N N . PRO B 1 103 ? -11.695 16.656 -6.277 1 97.88 103 PRO B N 1
ATOM 2144 C CA . PRO B 1 103 ? -13.07 17.141 -6.105 1 97.88 103 PRO B CA 1
ATOM 2145 C C . PRO B 1 103 ? -14.094 16.016 -6.125 1 97.88 103 PRO B C 1
ATOM 2147 O O . PRO B 1 103 ? -15.078 16.047 -5.379 1 97.88 103 PRO B O 1
ATOM 2150 N N . GLU B 1 104 ? -13.914 14.93 -6.871 1 96.94 104 GLU B N 1
ATOM 2151 C CA . GLU B 1 104 ? -14.898 13.867 -7.059 1 96.94 104 GLU B CA 1
ATOM 2152 C C . GLU B 1 104 ? -14.758 12.797 -5.977 1 96.94 104 GLU B C 1
ATOM 2154 O O . GLU B 1 104 ? -15.648 11.961 -5.812 1 96.94 104 GLU B O 1
ATOM 2159 N N . ALA B 1 105 ? -13.688 12.844 -5.207 1 97.88 105 ALA B N 1
ATOM 2160 C CA . ALA B 1 105 ? -13.445 11.82 -4.195 1 97.88 105 ALA B CA 1
ATOM 2161 C C . ALA B 1 105 ? -14.422 11.961 -3.029 1 97.88 105 ALA B C 1
ATOM 2163 O O . ALA B 1 105 ? -14.75 13.078 -2.625 1 97.88 105 ALA B O 1
ATOM 2164 N N . PRO B 1 106 ? -14.836 10.867 -2.424 1 98.31 106 PRO B N 1
ATOM 2165 C CA . PRO B 1 106 ? -15.695 10.938 -1.24 1 98.31 106 PRO B CA 1
ATOM 2166 C C . PRO B 1 106 ? -15.117 11.82 -0.14 1 98.31 106 PRO B C 1
ATOM 2168 O O . PRO B 1 106 ? -15.867 12.508 0.566 1 98.31 106 PRO B O 1
ATOM 2171 N N . SER B 1 107 ? -13.805 11.812 0.053 1 98.38 107 SER B N 1
ATOM 2172 C CA . SER B 1 107 ? -13.156 12.625 1.078 1 98.38 107 SER B CA 1
ATOM 2173 C C . SER B 1 107 ? -13.477 14.109 0.892 1 98.38 107 SER B C 1
ATOM 2175 O O . SER B 1 107 ? -13.531 14.859 1.863 1 98.38 107 SER B O 1
ATOM 2177 N N . SER B 1 108 ? -13.727 14.516 -0.357 1 98.31 108 SER B N 1
ATOM 2178 C CA . SER B 1 108 ? -14 15.914 -0.662 1 98.31 108 SER B CA 1
ATOM 2179 C C . SER B 1 108 ? -15.5 16.188 -0.672 1 98.31 108 SER B C 1
ATOM 2181 O O . SER B 1 108 ? -15.93 17.312 -0.967 1 98.31 108 SER B O 1
ATOM 2183 N N . ASN B 1 109 ? -16.297 15.219 -0.394 1 98.12 109 ASN B N 1
ATOM 2184 C CA . ASN B 1 109 ? -17.75 15.305 -0.378 1 98.12 109 ASN B CA 1
ATOM 2185 C C . ASN B 1 109 ? -18.328 14.703 0.898 1 98.12 109 ASN B C 1
ATOM 2187 O O . ASN B 1 109 ? -19.266 13.898 0.843 1 98.12 109 ASN B O 1
ATOM 2191 N N . LYS B 1 110 ? -17.75 15.086 2.002 1 98 110 LYS B N 1
ATOM 2192 C CA . LYS B 1 110 ? -18.188 14.695 3.34 1 98 110 LYS B CA 1
ATOM 2193 C C . LYS B 1 110 ? -18.203 13.172 3.484 1 98 110 LYS B C 1
ATOM 2195 O O . LYS B 1 110 ? -19.062 12.617 4.16 1 98 110 LYS B O 1
ATOM 2200 N N . TYR B 1 111 ? -17.375 12.438 2.719 1 98.25 111 TYR B N 1
ATOM 2201 C CA . TYR B 1 111 ? -17.219 10.984 2.744 1 98.25 111 TYR B CA 1
ATOM 2202 C C . TYR B 1 111 ? -18.547 10.289 2.469 1 98.25 111 TYR B C 1
ATOM 2204 O O . TYR B 1 111 ? -18.859 9.266 3.08 1 98.25 111 TYR B O 1
ATOM 2212 N N . LYS B 1 112 ? -19.266 10.93 1.549 1 97.25 112 LYS B N 1
ATOM 2213 C CA . LYS B 1 112 ? -20.453 10.227 1.078 1 97.25 112 LYS B CA 1
ATOM 2214 C C . LYS B 1 112 ? -20.109 8.828 0.576 1 97.25 112 LYS B C 1
ATOM 2216 O O . LYS B 1 112 ? -19.172 8.656 -0.206 1 97.25 112 LYS B O 1
ATOM 2221 N N . ARG B 1 113 ? -20.891 7.855 0.937 1 93.75 113 ARG B N 1
ATOM 2222 C CA . ARG B 1 113 ? -20.516 6.453 0.775 1 93.75 113 ARG B CA 1
ATOM 2223 C C . ARG B 1 113 ? -20.547 6.043 -0.693 1 93.75 113 ARG B C 1
ATOM 2225 O O . ARG B 1 113 ? -21.594 6.137 -1.343 1 93.75 113 ARG B O 1
ATOM 2232 N N . ALA B 1 114 ? -19.438 5.672 -1.151 1 92 114 ALA B N 1
ATOM 2233 C CA . ALA B 1 114 ? -19.312 4.969 -2.426 1 92 114 ALA B CA 1
ATOM 2234 C C . ALA B 1 114 ? -18.969 3.498 -2.211 1 92 114 ALA B C 1
ATOM 2236 O O . ALA B 1 114 ? -19.406 2.633 -2.973 1 92 114 ALA B O 1
ATOM 2237 N N . PHE B 1 115 ? -18.312 3.244 -1.201 1 96.81 115 PHE B N 1
ATOM 2238 C CA . PHE B 1 115 ? -17.891 1.907 -0.809 1 96.81 115 PHE B CA 1
ATOM 2239 C C . PHE B 1 115 ? -17.859 1.771 0.709 1 96.81 115 PHE B C 1
ATOM 2241 O O . PHE B 1 115 ? -17.109 2.479 1.389 1 96.81 115 PHE B O 1
ATOM 2248 N N . ALA B 1 116 ? -18.578 0.781 1.207 1 96.81 116 ALA B N 1
ATOM 2249 C CA . ALA B 1 116 ? -18.828 0.678 2.645 1 96.81 116 ALA B CA 1
ATOM 2250 C C . ALA B 1 116 ? -17.594 0.123 3.365 1 96.81 116 ALA B C 1
ATOM 2252 O O . ALA B 1 116 ? -16.938 -0.788 2.863 1 96.81 116 ALA B O 1
ATOM 2253 N N . PRO B 1 117 ? -17.344 0.667 4.586 1 98.62 117 PRO B N 1
ATOM 2254 C CA . PRO B 1 117 ? -16.281 0.065 5.406 1 98.62 117 PRO B CA 1
ATOM 2255 C C . PRO B 1 117 ? -16.516 -1.424 5.66 1 98.62 117 PRO B C 1
ATOM 2257 O O . PRO B 1 117 ? -15.555 -2.201 5.695 1 98.62 117 PRO B O 1
ATOM 2260 N N . ALA B 1 118 ? -17.734 -1.854 5.809 1 98.5 118 ALA B N 1
ATOM 2261 C CA . ALA B 1 118 ? -18.047 -3.26 6.039 1 98.5 118 ALA B CA 1
ATOM 2262 C C . ALA B 1 118 ? -17.594 -4.125 4.867 1 98.5 118 ALA B C 1
ATOM 2264 O O . ALA B 1 118 ? -17.156 -5.262 5.059 1 98.5 118 ALA B O 1
ATOM 2265 N N . LEU B 1 119 ? -17.719 -3.619 3.664 1 98.06 119 LEU B N 1
ATOM 2266 C CA . LEU B 1 119 ? -17.266 -4.352 2.484 1 98.06 119 LEU B CA 1
ATOM 2267 C C . LEU B 1 119 ? -15.742 -4.414 2.432 1 98.06 119 LEU B C 1
ATOM 2269 O O . LEU B 1 119 ? -15.172 -5.398 1.955 1 98.06 119 LEU B O 1
ATOM 2273 N N . SER B 1 120 ? -15.086 -3.342 2.938 1 98.56 120 SER B N 1
ATOM 2274 C CA . SER B 1 120 ? -13.633 -3.373 3.053 1 98.56 120 SER B CA 1
ATOM 2275 C C . SER B 1 120 ? -13.18 -4.484 3.99 1 98.56 120 SER B C 1
ATOM 2277 O O . SER B 1 120 ? -12.25 -5.23 3.672 1 98.56 120 SER B O 1
ATOM 2279 N N . VAL B 1 121 ? -13.859 -4.586 5.117 1 98.81 121 VAL B N 1
ATOM 2280 C CA . VAL B 1 121 ? -13.531 -5.625 6.086 1 98.81 121 VAL B CA 1
ATOM 2281 C C . VAL B 1 121 ? -13.781 -7.004 5.477 1 98.81 121 VAL B C 1
ATOM 2283 O O . VAL B 1 121 ? -12.938 -7.898 5.582 1 98.81 121 VAL B O 1
ATOM 2286 N N . LYS B 1 122 ? -14.836 -7.129 4.766 1 98.44 122 LYS B N 1
ATOM 2287 C CA . LYS B 1 122 ? -15.172 -8.391 4.117 1 98.44 122 LYS B CA 1
ATOM 2288 C C . LYS B 1 122 ? -14.125 -8.773 3.076 1 98.44 122 LYS B C 1
ATOM 2290 O O . LYS B 1 122 ? -13.617 -9.898 3.078 1 98.44 122 LYS B O 1
ATOM 2295 N N . ASP B 1 123 ? -13.82 -7.887 2.18 1 98.44 123 ASP B N 1
ATOM 2296 C CA . ASP B 1 123 ? -12.891 -8.164 1.092 1 98.44 123 ASP B CA 1
ATOM 2297 C C . ASP B 1 123 ? -11.492 -8.469 1.629 1 98.44 123 ASP B C 1
ATOM 2299 O O . ASP B 1 123 ? -10.812 -9.367 1.128 1 98.44 123 ASP B O 1
ATOM 2303 N N . LEU B 1 124 ? -11.109 -7.75 2.648 1 98.88 124 LEU B N 1
ATOM 2304 C CA . LEU B 1 124 ? -9.805 -8.023 3.246 1 98.88 124 LEU B CA 1
ATOM 2305 C C . LEU B 1 124 ? -9.805 -9.367 3.969 1 98.88 124 LEU B C 1
ATOM 2307 O O . LEU B 1 124 ? -8.805 -10.078 3.969 1 98.88 124 LEU B O 1
ATOM 2311 N N . THR B 1 125 ? -10.898 -9.656 4.641 1 98.81 125 THR B N 1
ATOM 2312 C CA . THR B 1 125 ? -11.008 -10.961 5.273 1 98.81 125 THR B CA 1
ATOM 2313 C C . THR B 1 125 ? -10.797 -12.078 4.25 1 98.81 125 THR B C 1
ATOM 2315 O O . THR B 1 125 ? -10.016 -13 4.48 1 98.81 125 THR B O 1
ATOM 2318 N N . ILE B 1 126 ? -11.422 -11.969 3.119 1 98.25 126 ILE B N 1
ATOM 2319 C CA . ILE B 1 126 ? -11.305 -12.961 2.051 1 98.25 126 ILE B CA 1
ATOM 2320 C C . ILE B 1 126 ? -9.859 -13.023 1.559 1 98.25 126 ILE B C 1
ATOM 2322 O O . ILE B 1 126 ? -9.297 -14.109 1.417 1 98.25 126 ILE B O 1
ATOM 2326 N N . GLY B 1 127 ? -9.266 -11.875 1.311 1 98.56 127 GLY B N 1
ATOM 2327 C CA . GLY B 1 127 ? -7.895 -11.82 0.837 1 98.56 127 GLY B CA 1
ATOM 2328 C C . GLY B 1 127 ? -6.898 -12.406 1.822 1 98.56 127 GLY B C 1
ATOM 2329 O O . GLY B 1 127 ? -6.004 -13.164 1.436 1 98.56 127 GLY B O 1
ATOM 2330 N N . ILE B 1 128 ? -7.082 -12.07 3.094 1 98.88 128 ILE B N 1
ATOM 2331 C CA . ILE B 1 128 ? -6.18 -12.539 4.141 1 98.88 128 ILE B CA 1
ATOM 2332 C C . ILE B 1 128 ? -6.309 -14.047 4.297 1 98.88 128 ILE B C 1
ATOM 2334 O O . ILE B 1 128 ? -5.305 -14.758 4.398 1 98.88 128 ILE B O 1
ATOM 2338 N N . GLU B 1 129 ? -7.496 -14.547 4.316 1 98.44 129 GLU B N 1
ATOM 2339 C CA . GLU B 1 129 ? -7.711 -15.992 4.41 1 98.44 129 GLU B CA 1
ATOM 2340 C C . GLU B 1 129 ? -7.125 -16.719 3.197 1 98.44 129 GLU B C 1
ATOM 2342 O O . GLU B 1 129 ? -6.508 -17.766 3.338 1 98.44 129 GLU B O 1
ATOM 2347 N N . ALA B 1 130 ? -7.348 -16.156 1.998 1 97.12 130 ALA B N 1
ATOM 2348 C CA . ALA B 1 130 ? -6.762 -16.719 0.786 1 97.12 130 ALA B CA 1
ATOM 2349 C C . ALA B 1 130 ? -5.242 -16.797 0.889 1 97.12 130 ALA B C 1
ATOM 2351 O O . ALA B 1 130 ? -4.637 -17.797 0.522 1 97.12 130 ALA B O 1
ATOM 2352 N N . ALA B 1 131 ? -4.66 -15.781 1.391 1 98.62 131 ALA B N 1
ATOM 2353 C CA . ALA B 1 131 ? -3.209 -15.734 1.543 1 98.62 131 ALA B CA 1
ATOM 2354 C C . ALA B 1 131 ? -2.717 -16.844 2.459 1 98.62 131 ALA B C 1
ATOM 2356 O O . ALA B 1 131 ? -1.827 -17.625 2.086 1 98.62 131 ALA B O 1
ATOM 2357 N N . LYS B 1 132 ? -3.312 -16.922 3.594 1 98.38 132 LYS B N 1
ATOM 2358 C CA . LYS B 1 132 ? -2.887 -17.891 4.598 1 98.38 132 LYS B CA 1
ATOM 2359 C C . LYS B 1 132 ? -3.035 -19.328 4.078 1 98.38 132 LYS B C 1
ATOM 2361 O O . LYS B 1 132 ? -2.188 -20.172 4.344 1 98.38 132 LYS B O 1
ATOM 2366 N N . LYS B 1 133 ? -4 -19.547 3.326 1 97.19 133 LYS B N 1
ATOM 2367 C CA . LYS B 1 133 ? -4.273 -20.875 2.791 1 97.19 133 LYS B CA 1
ATOM 2368 C C . LYS B 1 133 ? -3.156 -21.328 1.859 1 97.19 133 LYS B C 1
ATOM 2370 O O . LYS B 1 133 ? -2.9 -22.531 1.731 1 97.19 133 LYS B O 1
ATOM 2375 N N . VAL B 1 134 ? -2.502 -20.391 1.261 1 96.75 134 VAL B N 1
ATOM 2376 C CA . VAL B 1 134 ? -1.493 -20.766 0.279 1 96.75 134 VAL B CA 1
ATOM 2377 C C . VAL B 1 134 ? -0.102 -20.422 0.806 1 96.75 134 VAL B C 1
ATOM 2379 O O . VAL B 1 134 ? 0.854 -20.328 0.034 1 96.75 134 VAL B O 1
ATOM 2382 N N . GLY B 1 135 ? 0.021 -20.078 2.088 1 97.62 135 GLY B N 1
ATOM 2383 C CA . GLY B 1 135 ? 1.307 -19.922 2.75 1 97.62 135 GLY B CA 1
ATOM 2384 C C . GLY B 1 135 ? 1.899 -18.531 2.596 1 97.62 135 GLY B C 1
ATOM 2385 O O . GLY B 1 135 ? 3.104 -18.344 2.773 1 97.62 135 GLY B O 1
ATOM 2386 N N . ILE B 1 136 ? 1.089 -17.578 2.189 1 98.56 136 ILE B N 1
ATOM 2387 C CA . ILE B 1 136 ? 1.523 -16.188 2.121 1 98.56 136 ILE B CA 1
ATOM 2388 C C . ILE B 1 136 ? 1.164 -15.469 3.42 1 98.56 136 ILE B C 1
ATOM 2390 O O . ILE B 1 136 ? 0.026 -15.555 3.889 1 98.56 136 ILE B O 1
ATOM 2394 N N . ALA B 1 137 ? 2.162 -14.875 4.074 1 98.69 137 ALA B N 1
ATOM 2395 C CA . ALA B 1 137 ? 1.873 -14.039 5.238 1 98.69 137 ALA B CA 1
ATOM 2396 C C . ALA B 1 137 ? 1.29 -12.695 4.816 1 98.69 137 ALA B C 1
ATOM 2398 O O . ALA B 1 137 ? 1.981 -11.875 4.207 1 98.69 137 ALA B O 1
ATOM 2399 N N . PRO B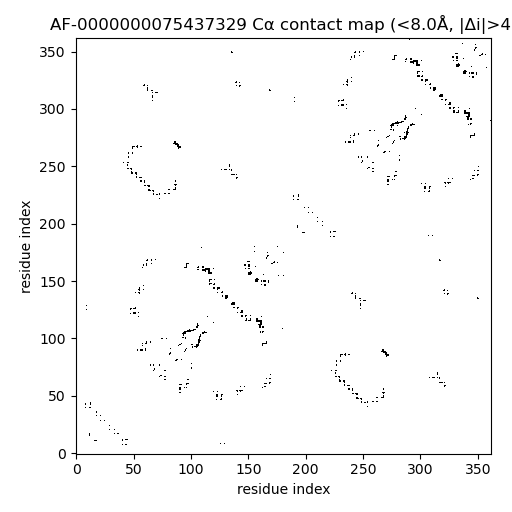 1 138 ? 0.055 -12.445 5.117 1 98.75 138 PRO B N 1
ATOM 2400 C CA . PRO B 1 138 ? -0.601 -11.227 4.641 1 98.75 138 PRO B CA 1
ATOM 2401 C C . PRO B 1 138 ? -0.474 -10.062 5.625 1 98.75 138 PRO B C 1
ATOM 2403 O O . PRO B 1 138 ? -1.482 -9.484 6.031 1 98.75 138 PRO B O 1
ATOM 2406 N N . THR B 1 139 ? 0.722 -9.633 5.887 1 98.94 139 THR B N 1
ATOM 2407 C CA . THR B 1 139 ? 0.969 -8.688 6.973 1 98.94 139 THR B CA 1
ATOM 2408 C C . THR B 1 139 ? 0.419 -7.305 6.621 1 98.94 139 THR B C 1
ATOM 2410 O O . THR B 1 139 ? -0.086 -6.594 7.492 1 98.94 139 THR B O 1
ATOM 2413 N N . ALA B 1 140 ? 0.529 -6.887 5.375 1 98.88 140 ALA B N 1
ATOM 2414 C CA . ALA B 1 140 ? -0.052 -5.613 4.961 1 98.88 140 ALA B CA 1
ATOM 2415 C C . ALA B 1 140 ? -1.57 -5.629 5.109 1 98.88 140 ALA B C 1
ATOM 2417 O O . ALA B 1 140 ? -2.162 -4.66 5.594 1 98.88 140 ALA B O 1
ATOM 2418 N N . GLY B 1 141 ? -2.166 -6.766 4.648 1 98.94 141 GLY B N 1
ATOM 2419 C CA . GLY B 1 141 ? -3.605 -6.918 4.793 1 98.94 141 GLY B CA 1
ATOM 2420 C C . GLY B 1 141 ? -4.059 -6.941 6.242 1 98.94 141 GLY B C 1
ATOM 2421 O O . GLY B 1 141 ? -5.129 -6.418 6.57 1 98.94 141 GLY B O 1
ATOM 2422 N N . GLU B 1 142 ? -3.26 -7.516 7.066 1 98.94 142 GLU B N 1
ATOM 2423 C CA . GLU B 1 142 ? -3.592 -7.586 8.484 1 98.94 142 GLU B CA 1
ATOM 2424 C C . GLU B 1 142 ? -3.561 -6.199 9.125 1 98.94 142 GLU B C 1
ATOM 2426 O O . GLU B 1 142 ? -4.391 -5.887 9.977 1 98.94 142 GLU B O 1
ATOM 2431 N N . ALA B 1 143 ? -2.625 -5.383 8.719 1 98.88 143 ALA B N 1
ATOM 2432 C CA . ALA B 1 143 ? -2.619 -4 9.188 1 98.88 143 ALA B CA 1
ATOM 2433 C C . ALA B 1 143 ? -3.846 -3.244 8.688 1 98.88 143 ALA B C 1
ATOM 2435 O O . ALA B 1 143 ? -4.5 -2.527 9.453 1 98.88 143 ALA B O 1
ATOM 2436 N N . ALA B 1 144 ? -4.172 -3.469 7.457 1 98.94 144 ALA B N 1
ATOM 2437 C CA . ALA B 1 144 ? -5.281 -2.748 6.836 1 98.94 144 ALA B CA 1
ATOM 2438 C C . ALA B 1 144 ? -6.613 -3.141 7.465 1 98.94 144 ALA B C 1
ATOM 2440 O O . ALA B 1 144 ? -7.438 -2.277 7.777 1 98.94 144 ALA B O 1
ATOM 2441 N N . ILE B 1 145 ? -6.793 -4.422 7.66 1 98.94 145 ILE B N 1
ATOM 2442 C CA . ILE B 1 145 ? -8.102 -4.859 8.133 1 98.94 145 ILE B CA 1
ATOM 2443 C C . ILE B 1 145 ? -8.336 -4.344 9.555 1 98.94 145 ILE B C 1
ATOM 2445 O O . ILE B 1 145 ? -9.461 -4.016 9.922 1 98.94 145 ILE B O 1
ATOM 2449 N N . LYS B 1 146 ? -7.32 -4.301 10.344 1 98.88 146 LYS B N 1
ATOM 2450 C CA . LYS B 1 146 ? -7.453 -3.736 11.68 1 98.88 146 LYS B CA 1
ATOM 2451 C C . LYS B 1 146 ? -7.934 -2.291 11.625 1 98.88 146 LYS B C 1
ATOM 2453 O O . LYS B 1 146 ? -8.82 -1.895 12.391 1 98.88 146 LYS B O 1
ATOM 2458 N N . ALA B 1 147 ? -7.387 -1.537 10.758 1 98.88 147 ALA B N 1
ATOM 2459 C CA . ALA B 1 147 ? -7.766 -0.136 10.602 1 98.88 147 ALA B CA 1
ATOM 2460 C C . ALA B 1 147 ? -9.203 -0.01 10.117 1 98.88 147 ALA B C 1
ATOM 2462 O O . ALA B 1 147 ? -9.984 0.785 10.648 1 98.88 147 ALA B O 1
ATOM 2463 N N . PHE B 1 148 ? -9.57 -0.802 9.133 1 98.88 148 PHE B N 1
ATOM 2464 C CA . PHE B 1 148 ? -10.906 -0.689 8.562 1 98.88 148 PHE B CA 1
ATOM 2465 C C . PHE B 1 148 ? -11.953 -1.215 9.539 1 98.88 148 PHE B C 1
ATOM 2467 O O . PHE B 1 148 ? -13.102 -0.761 9.531 1 98.88 148 PHE B O 1
ATOM 2474 N N . ARG B 1 149 ? -11.578 -2.131 10.383 1 98.94 149 ARG B N 1
ATOM 2475 C CA . ARG B 1 149 ? -12.492 -2.59 11.422 1 98.94 149 ARG B CA 1
ATOM 2476 C C . ARG B 1 149 ? -12.836 -1.461 12.391 1 98.94 149 ARG B C 1
ATOM 2478 O O . ARG B 1 149 ? -13.961 -1.378 12.875 1 98.94 149 ARG B O 1
ATOM 2485 N N . GLU B 1 150 ? -11.898 -0.634 12.648 1 98.75 150 GLU B N 1
ATOM 2486 C CA . GLU B 1 150 ? -12.172 0.529 13.484 1 98.75 150 GLU B CA 1
ATOM 2487 C C . GLU B 1 150 ? -13.172 1.468 12.82 1 98.75 150 GLU B C 1
ATOM 2489 O O . GLU B 1 150 ? -14.086 1.975 13.477 1 98.75 150 GLU B O 1
ATOM 2494 N N . VAL B 1 151 ? -12.977 1.705 11.578 1 98.81 151 VAL B N 1
ATOM 2495 C CA . VAL B 1 151 ? -13.883 2.562 10.82 1 98.81 151 VAL B CA 1
ATOM 2496 C C . VAL B 1 151 ? -15.289 1.972 10.836 1 98.81 151 VAL B C 1
ATOM 2498 O O . VAL B 1 151 ? -16.266 2.684 11.078 1 98.81 151 VAL B O 1
ATOM 2501 N N . ASP B 1 152 ? -15.359 0.689 10.594 1 98.81 152 ASP B N 1
ATOM 2502 C CA . ASP B 1 152 ? -16.641 -0.005 10.492 1 98.81 152 ASP B CA 1
ATOM 2503 C C . ASP B 1 152 ? -17.359 -0.048 11.844 1 98.81 152 ASP B C 1
ATOM 2505 O O . ASP B 1 152 ? -18.578 -0.018 11.906 1 98.81 152 ASP B O 1
ATOM 2509 N N . ALA B 1 153 ? -16.641 -0.111 12.914 1 98.75 153 ALA B N 1
ATOM 2510 C CA . ALA B 1 153 ? -17.219 -0.272 14.25 1 98.75 153 ALA B CA 1
ATOM 2511 C C . ALA B 1 153 ? -17.703 1.063 14.805 1 98.75 153 ALA B C 1
ATOM 2513 O O . ALA B 1 153 ? -18.531 1.098 15.711 1 98.75 153 ALA B O 1
ATOM 2514 N N . ASP B 1 154 ? -17.172 2.145 14.32 1 98.75 154 ASP B N 1
ATOM 2515 C CA . ASP B 1 154 ? -17.516 3.467 14.836 1 98.75 154 ASP B CA 1
ATOM 2516 C C . ASP B 1 154 ? -18.828 3.973 14.227 1 98.75 154 ASP B C 1
ATOM 2518 O O . ASP B 1 154 ? -18.922 4.109 13.008 1 98.75 154 ASP B O 1
ATOM 2522 N N . PRO B 1 155 ? -19.797 4.336 15.102 1 98.06 155 PRO B N 1
ATOM 2523 C CA . PRO B 1 155 ? -21.078 4.785 14.578 1 98.06 155 PRO B CA 1
ATOM 2524 C C . PRO B 1 155 ? -20.969 6.062 13.75 1 98.06 155 PRO B C 1
ATOM 2526 O O . PRO B 1 155 ? -21.844 6.34 12.914 1 98.06 155 PRO B O 1
ATOM 2529 N N . ARG B 1 156 ? -19.938 6.82 13.906 1 98.38 156 ARG B N 1
ATOM 2530 C CA . ARG B 1 156 ? -19.766 8.078 13.188 1 98.38 156 ARG B CA 1
ATOM 2531 C C . ARG B 1 156 ? -19.25 7.84 11.773 1 98.38 156 ARG B C 1
ATOM 2533 O O . ARG B 1 156 ? -19.375 8.703 10.898 1 98.38 156 ARG B O 1
ATOM 2540 N N . THR B 1 157 ? -18.609 6.633 11.539 1 98.62 157 THR B N 1
ATOM 2541 C CA . THR B 1 157 ? -17.969 6.445 10.234 1 98.62 157 THR B CA 1
ATOM 2542 C C . THR B 1 157 ? -18.516 5.199 9.547 1 98.62 157 THR B C 1
ATOM 2544 O O . THR B 1 157 ? -18.266 4.988 8.352 1 98.62 157 THR B O 1
ATOM 2547 N N . HIS B 1 158 ? -19.281 4.34 10.18 1 98.25 158 HIS B N 1
ATOM 2548 C CA . HIS B 1 158 ? -19.797 3.08 9.641 1 98.25 158 HIS B CA 1
ATOM 2549 C C . HIS B 1 158 ? -20.578 3.303 8.352 1 98.25 158 HIS B C 1
ATOM 2551 O O . HIS B 1 158 ? -20.531 2.465 7.445 1 98.25 158 HIS B O 1
ATOM 2557 N N . ASP B 1 159 ? -21.281 4.465 8.273 1 97.81 159 ASP B N 1
ATOM 2558 C CA . ASP B 1 159 ? -22.141 4.719 7.121 1 97.81 159 ASP B CA 1
ATOM 2559 C C . ASP B 1 159 ? -21.469 5.664 6.129 1 97.81 159 ASP B C 1
ATOM 2561 O O . ASP B 1 159 ? -22.094 6.094 5.152 1 97.81 159 ASP B O 1
ATOM 2565 N N . LEU B 1 160 ? -20.219 6.027 6.352 1 98.5 160 LEU B N 1
ATOM 2566 C CA . LEU B 1 160 ? -19.453 6.836 5.422 1 98.5 160 LEU B CA 1
ATOM 2567 C C . LEU B 1 160 ? -18.672 5.953 4.453 1 98.5 160 LEU B C 1
ATOM 2569 O O . LEU B 1 160 ? -18.766 4.723 4.52 1 98.5 160 LEU B O 1
ATOM 2573 N N . ASP B 1 161 ? -18.047 6.562 3.498 1 98.69 161 ASP B N 1
ATOM 2574 C CA . ASP B 1 161 ? -17.141 5.844 2.609 1 98.69 161 ASP B CA 1
ATOM 2575 C C . ASP B 1 161 ? -15.938 5.289 3.375 1 98.69 161 ASP B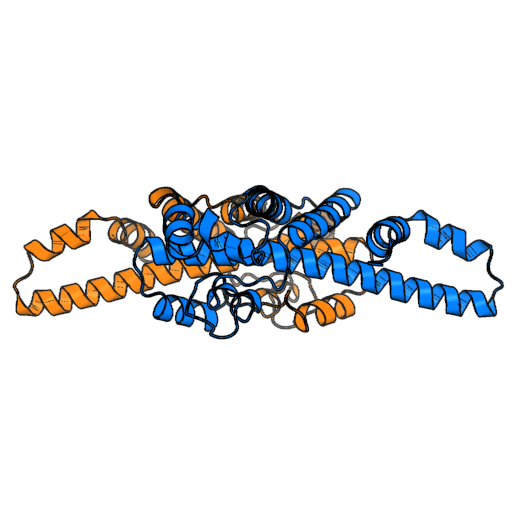 C 1
ATOM 2577 O O . ASP B 1 161 ? -15.469 5.91 4.332 1 98.69 161 ASP B O 1
ATOM 2581 N N . HIS B 1 162 ? -15.375 4.145 2.891 1 98.69 162 HIS B N 1
ATOM 2582 C CA . HIS B 1 162 ? -14.242 3.525 3.564 1 98.69 162 HIS B CA 1
ATOM 2583 C C . HIS B 1 162 ? -13.062 4.488 3.66 1 98.69 162 HIS B C 1
ATOM 2585 O O . HIS B 1 162 ? -12.234 4.375 4.566 1 98.69 162 HIS B O 1
ATOM 2591 N N . THR B 1 163 ? -12.984 5.535 2.84 1 98.75 163 THR B N 1
ATOM 2592 C CA . THR B 1 163 ? -11.883 6.484 2.861 1 98.75 163 THR B CA 1
ATOM 2593 C C . THR B 1 163 ? -11.977 7.398 4.082 1 98.75 163 THR B C 1
ATOM 2595 O O . THR B 1 163 ? -11.039 8.148 4.371 1 98.75 163 THR B O 1
ATOM 2598 N N . SER B 1 164 ? -13.094 7.309 4.84 1 98.88 164 SER B N 1
ATOM 2599 C CA . SER B 1 164 ? -13.148 8.008 6.121 1 98.88 164 SER B CA 1
ATOM 2600 C C . SER B 1 164 ? -12.125 7.445 7.102 1 98.88 164 SER B C 1
ATOM 2602 O O . SER B 1 164 ? -11.914 8.008 8.18 1 98.88 164 SER B O 1
ATOM 2604 N N . LEU B 1 165 ? -11.453 6.395 6.66 1 98.94 165 LEU B N 1
ATOM 2605 C CA . LEU B 1 165 ? -10.266 5.914 7.352 1 98.94 165 LEU B CA 1
ATOM 2606 C C . LEU B 1 165 ? -9.344 7.074 7.711 1 98.94 165 LEU B C 1
ATOM 2608 O O . LEU B 1 165 ? -8.688 7.055 8.758 1 98.94 165 LEU B O 1
ATOM 2612 N N . TRP B 1 166 ? -9.305 8.102 6.941 1 98.88 166 TRP B N 1
ATOM 2613 C CA . TRP B 1 166 ? -8.516 9.312 7.152 1 98.88 166 TRP B CA 1
ATOM 2614 C C . TRP B 1 166 ? -8.797 9.914 8.523 1 98.88 166 TRP B C 1
ATOM 2616 O O . TRP B 1 166 ? -7.867 10.273 9.258 1 98.88 166 TRP B O 1
ATOM 2626 N N . LEU B 1 167 ? -10.031 9.961 8.859 1 98.88 167 LEU B N 1
ATOM 2627 C CA . LEU B 1 167 ? -10.445 10.633 10.086 1 98.88 167 LEU B CA 1
ATOM 2628 C C . LEU B 1 167 ? -9.898 9.914 11.32 1 98.88 167 LEU B C 1
ATOM 2630 O O . LEU B 1 167 ? -9.547 10.547 12.312 1 98.88 167 LEU B O 1
ATOM 2634 N N . HIS B 1 168 ? -9.805 8.57 11.219 1 98.81 168 HIS B N 1
ATOM 2635 C CA . HIS B 1 168 ? -9.258 7.758 12.305 1 98.81 168 HIS B CA 1
ATOM 2636 C C . HIS B 1 168 ? -7.738 7.875 12.359 1 98.81 168 HIS B C 1
ATOM 2638 O O . HIS B 1 168 ? -7.168 8.062 13.438 1 98.81 168 HIS B O 1
ATOM 2644 N N . VAL B 1 169 ? -7.082 7.781 11.281 1 98.88 169 VAL B N 1
ATOM 2645 C CA . VAL B 1 169 ? -5.621 7.762 11.211 1 98.88 169 VAL B CA 1
ATOM 2646 C C . VAL B 1 169 ? -5.07 9.148 11.539 1 98.88 169 VAL B C 1
ATOM 2648 O O . VAL B 1 169 ? -4.141 9.273 12.336 1 98.88 169 VAL B O 1
ATOM 2651 N N . TYR B 1 170 ? -5.68 10.164 10.898 1 98.69 170 TYR B N 1
ATOM 2652 C CA . TYR B 1 170 ? -5.227 11.531 11.102 1 98.69 170 TYR B CA 1
ATOM 2653 C C . TYR B 1 170 ? -5.609 12.031 12.492 1 98.69 170 TYR B C 1
ATOM 2655 O O . TYR B 1 170 ? -4.945 12.914 13.047 1 98.69 170 TYR B O 1
ATOM 2663 N N . GLY B 1 171 ? -6.707 11.547 13.039 1 98.25 171 GLY B N 1
ATOM 2664 C CA . GLY B 1 171 ? -7.066 11.82 14.422 1 98.25 171 GLY B CA 1
ATOM 2665 C C . GLY B 1 171 ? -7.957 13.039 14.578 1 98.25 171 GLY B C 1
ATOM 2666 O O . GLY B 1 171 ? -7.926 13.711 15.609 1 98.25 171 GLY B O 1
ATOM 2667 N N . ASN B 1 172 ? -8.727 13.344 13.539 1 97.81 172 ASN B N 1
ATOM 2668 C CA . ASN B 1 172 ? -9.586 14.516 13.633 1 97.81 172 ASN B CA 1
ATOM 2669 C C . ASN B 1 172 ? -11.062 14.148 13.508 1 97.81 172 ASN B C 1
ATOM 2671 O O . ASN B 1 172 ? -11.867 14.945 13.039 1 97.81 172 ASN B O 1
ATOM 2675 N N . LEU B 1 173 ? -11.414 12.945 13.859 1 98.31 173 LEU B N 1
ATOM 2676 C CA . LEU B 1 173 ? -12.781 12.438 13.758 1 98.31 173 LEU B CA 1
ATOM 2677 C C . LEU B 1 173 ? -13.727 13.25 14.633 1 98.31 173 LEU B C 1
ATOM 2679 O O . LEU B 1 173 ? -14.836 13.594 14.211 1 98.31 173 LEU B O 1
ATOM 2683 N N . ASP B 1 174 ? -13.344 13.57 15.859 1 97.75 174 ASP B N 1
ATOM 2684 C CA . ASP B 1 174 ? -14.203 14.32 16.781 1 97.75 174 ASP B CA 1
ATOM 2685 C C . ASP B 1 174 ? -14.562 15.688 16.203 1 97.75 174 ASP B C 1
ATOM 2687 O O . ASP B 1 174 ? -15.727 16.078 16.188 1 97.75 174 ASP B O 1
ATOM 2691 N N . GLU B 1 175 ? -13.586 16.391 15.742 1 97.5 175 GLU B N 1
ATOM 2692 C CA . GLU B 1 175 ? -13.805 17.703 15.148 1 97.5 175 GLU B CA 1
ATOM 2693 C C . GLU B 1 175 ? -14.672 17.609 13.898 1 97.5 175 GLU B C 1
ATOM 2695 O O . GLU B 1 175 ? -15.594 18.422 13.719 1 97.5 175 GLU B O 1
ATOM 2700 N N . TRP B 1 176 ? -14.344 16.672 13.078 1 97.75 176 TRP B N 1
ATOM 2701 C CA . TRP B 1 176 ? -15.102 16.5 11.844 1 97.75 176 TRP B CA 1
ATOM 2702 C C . TRP B 1 176 ? -16.562 16.172 12.141 1 97.75 176 TRP B C 1
ATOM 2704 O O . TRP B 1 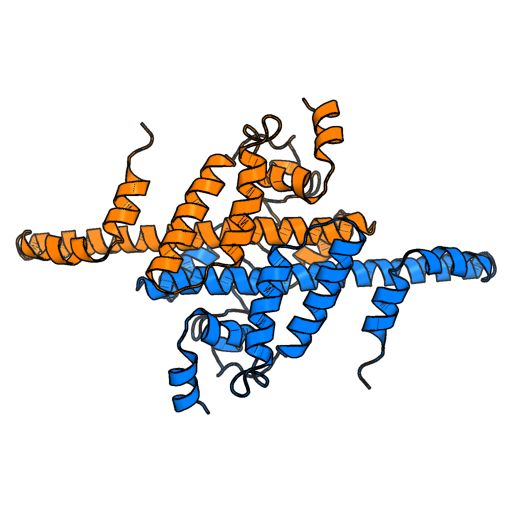176 ? -17.469 16.719 11.5 1 97.75 176 TRP B O 1
ATOM 2714 N N . ALA B 1 177 ? -16.781 15.289 13.047 1 97.06 177 ALA B N 1
ATOM 2715 C CA . ALA B 1 177 ? -18.141 14.859 13.406 1 97.06 177 ALA B CA 1
ATOM 2716 C C . ALA B 1 177 ? -18.953 16.031 13.945 1 97.06 177 ALA B C 1
ATOM 2718 O O . ALA B 1 177 ? -20.156 16.141 13.656 1 97.06 177 ALA B O 1
ATOM 2719 N N . GLN B 1 178 ? -18.359 16.859 14.703 1 96.88 178 GLN B N 1
ATOM 2720 C CA . GLN B 1 178 ? -19.047 18.031 15.25 1 96.88 178 GLN B CA 1
ATOM 2721 C C . GLN B 1 178 ? -19.531 18.953 14.133 1 96.88 178 GLN B C 1
ATOM 2723 O O . GLN B 1 178 ? -20.594 19.562 14.242 1 96.88 178 GLN B O 1
ATOM 2728 N N . GLU B 1 179 ? -18.797 18.953 13.102 1 95.75 179 GLU B N 1
ATOM 2729 C CA . GLU B 1 179 ? -19.078 19.891 12.023 1 95.75 179 GLU B CA 1
ATOM 2730 C C . GLU B 1 179 ? -20.016 19.266 10.992 1 95.75 179 GLU B C 1
ATOM 2732 O O . GLU B 1 179 ? -20.734 19.984 10.281 1 95.75 179 GLU B O 1
ATOM 2737 N N . ASN B 1 180 ? -20.016 18 10.945 1 95.25 180 ASN B N 1
ATOM 2738 C CA . ASN B 1 180 ? -20.641 17.391 9.773 1 95.25 180 ASN B CA 1
ATOM 2739 C C . ASN B 1 180 ? -21.781 16.453 10.156 1 95.25 180 ASN B C 1
ATOM 2741 O O . ASN B 1 180 ? -22.547 16.031 9.305 1 95.25 180 ASN B O 1
ATOM 2745 N N . LEU B 1 181 ? -21.734 16.016 11.391 1 87.44 181 LEU B N 1
ATOM 2746 C CA . LEU B 1 181 ? -22.781 15.109 11.836 1 87.44 181 LEU B CA 1
ATOM 2747 C C . LEU B 1 181 ? -23.734 15.805 12.812 1 87.44 181 LEU B C 1
ATOM 2749 O O . LEU B 1 181 ? -23.328 16.734 13.516 1 87.44 181 LEU B O 1
#

Nearest PDB structures (foldseek):
  5y8k-assembly1_B  TM=8.318E-01  e=2.626E-07  Mycobacterium tuberculosis H37Rv
  2gf2-assembly1_A  TM=9.565E-01  e=3.081E-06  Homo sapiens
  3obb-assembly1_A  TM=8.213E-01  e=1.726E-06  Pseudomonas aeruginosa
  3q3c-assembly1_A  TM=8.178E-01  e=1.995E-06  Pseudomonas aeruginosa
  4dll-assembly1_B  TM=8.727E-01  e=2.747E-04  Polaromonas sp. JS666

pLDDT: mean 85.7, std 23.27, range [20.03, 98.94]

Solvent-accessible surface area (backbone atoms only — not comparable to full-atom values): 18390 Å² total; per-residue (Å²): 131,88,72,68,56,67,62,47,44,55,56,51,65,38,75,62,48,63,64,56,55,61,69,74,45,60,72,74,65,26,49,53,49,48,48,51,48,47,50,51,47,45,51,49,41,43,46,36,23,30,48,28,23,31,52,25,36,44,46,26,49,36,48,22,52,36,44,29,45,70,72,62,43,56,66,66,60,43,49,52,55,28,64,75,40,64,39,20,38,42,40,72,41,67,55,22,38,59,61,73,75,37,77,86,7,32,35,42,51,84,18,47,60,81,44,47,15,60,55,51,35,48,45,33,49,53,28,39,52,53,14,52,76,70,70,30,80,44,51,41,45,53,40,27,37,55,54,34,45,53,36,35,68,33,86,89,38,33,77,24,12,47,47,48,46,32,33,66,57,65,63,47,41,70,64,48,41,68,74,72,97,131,86,72,67,54,67,62,48,44,55,58,49,65,36,75,62,47,63,65,56,55,60,70,73,43,59,72,76,66,25,51,54,49,48,47,48,48,48,50,52,46,44,50,50,40,42,48,35,24,30,49,30,23,31,52,26,36,44,47,27,51,36,48,22,53,37,43,28,45,70,73,61,42,57,65,68,60,43,48,50,54,27,63,73,38,64,41,22,38,44,40,72,40,66,54,22,40,60,61,72,76,37,77,86,8,32,35,41,51,85,18,47,59,82,43,48,16,61,54,52,35,48,45,32,50,53,28,40,53,54,15,51,76,70,70,29,79,43,50,42,43,53,39,26,37,55,53,35,45,52,36,36,69,33,86,90,39,33,78,22,12,46,47,48,46,32,33,66,56,65,63,47,42,68,64,48,41,68,75,71,98

Secondary structure (DSSP, 8-state):
---SHHHHHHHHHSTHHHHHHHTTS-HHHHHHHHHHHHHHHHHHHHHHHHHHHHHHHHHHHHHHHHHHHHTT--HHHHHHHHHTSTT-BGGGTTT--STTSSTTSGGGTTT--SS-HHHHHHHHHHHHHHHHHTT---HHHHHHHHHHHHHHH-TTTTTS-GGGHHHHHHT-HHHHHHHH-/---SHHHHHHHHHSTHHHHHHHTTS-HHHHHHHHHHHHHHHHHHHHHHHHHHHHHHHHHHHHHHHHHHHHTT--HHHHHHHHHTSTT-BGGGTTT--STTSSTTSGGGTTT--SS-HHHHHHHHHHHHHHHHHTT---HHHHHHHHHHHHHHH-TTTTTS-GGGHHHHHHT-HHHHHHHH-

Foldseek 3Di:
DPDPCLVVLLVLLDDPPLVVQLPPDDDPVSVVVSVVSVVSNVVSVVQLVVLLCLQLLLVVQLLVLLVCVVVPDDSQVVLVVCCVDPNDDPCVEQVNLDAPNHCNHCSVVLQAAPDFLVVSLSSLVSSCVVCVVVPHHSVSSVVRNVLSVVQCVDPQRRRGYSSCSNCVSSVPSVVSSVVRD/DPDPCLVVLLVLLDDPPLVVLLPPDDDPVSVVVSVVSVVSNVVSVVQLVVLLCLQLLLVVQLLVLLVCVVVPDDSQVVLVVCCVDPNDDPCVEQVNLDAPNHCNHCSVVLQAAPDFLVVSLSSLVSSCVVCVVVPHHSVSSVVRNVLSVVQCPDPQRRRGYSSPSNCVSSVPSVVSSVVRD

Radius of gyration: 22.34 Å; Cα contacts (8 Å, |Δi|>4): 526; chains: 2; bounding box: 61×77×43 Å

InterPro domains:
  IPR008927 6-phosphogluconate dehydrogenase-like, C-terminal domain superfamily [SSF48179] (44-165)
  IPR013328 6-phosphogluconate dehydrogenase, domain 2 [G3DSA:1.10.1040.10] (43-170)
  IPR029154 3-hydroxyisobutyrate dehydrogenase-like, NAD-binding domain [PF14833] (44-165)